Protein AF-A0A970N746-F1 (afdb_monomer)

Mean predicted aligned error: 6.61 Å

Foldseek 3Di:
DVVVVLVVQLLVLLVVLQVVLHDPCPLQSVLCVVLLEAEEEQPCLLVLLQLLCCQQPVPDPDGSVSHRYRHQNADVRLVSLLVSLLSNCVSPPSSHQYEYEHFCALDDVVRVVVSCVSCVVSNYHYDYDPFRGSLLLLDDLQLLVVQLVDDPVCSVVSQVVLLVLLVVQLVVLLVSQLVNLCVVCVPDDSVVSSVVSNVVVVVQSPGSSSSSRRGDSVVSQVSSQVCSCVPRVGGDHSVSSSVSDHNVSGDVSSVVVSCVSRPD

Sequence (264 aa):
ASRKMCYADSFRAVQKLVNDLGSDYNLSLIRLGGARKCVFVEGKDLKILSKFHEILYPTSNESLDQLPVFELGGWSRFDEALGAARLFYEETGEEIKTFCILDRDYHSQDEVDQLMQKAKESHLQLHVWERKELENYILSPQSIFKLTDQPQEHYSQFCIELFHELEVLYDQTLGGFLDQFDHEFNHQNPSTNLKLAKLELDKRWTTLESRLSVCNGKDIILLVNSWIRQRYKKSSSRARLIKALVPEDIPCEIKNVISMLIEK

pLDDT: mean 87.51, std 14.04, range [30.61, 98.25]

Solvent-accessible surface area (backbone atoms only — not comparable to full-atom values): 14498 Å² total; per-residue (Å²): 114,69,75,64,51,55,52,55,53,27,49,53,52,51,50,50,52,47,49,74,77,36,88,85,42,75,69,34,55,63,29,27,74,72,64,32,33,41,37,37,29,40,62,72,56,60,65,55,50,39,52,52,44,47,62,68,42,76,85,57,90,75,59,67,86,61,53,20,74,44,74,51,69,40,77,92,38,44,66,57,54,38,53,49,22,36,50,44,30,74,54,49,46,83,62,43,46,35,35,36,46,41,65,30,60,64,65,52,69,69,58,52,53,53,48,50,52,54,22,55,77,22,62,26,48,66,46,65,46,93,35,17,38,76,58,18,68,52,60,38,76,67,21,57,49,62,57,58,76,65,64,75,86,49,47,70,60,49,52,54,51,52,45,59,62,51,56,80,48,47,66,60,41,41,47,51,28,28,57,42,38,44,68,77,42,73,85,60,57,68,75,53,36,46,52,51,25,46,55,56,46,58,72,42,61,74,47,58,69,40,39,45,25,63,36,61,31,68,58,49,52,53,49,50,30,51,48,41,33,69,78,60,70,32,83,59,47,75,72,53,29,54,68,46,50,52,64,87,64,53,56,68,65,61,54,50,55,53,46,66,72,66,60,130

Secondary structure (DSSP, 8-state):
-HHHHHHHHHHHHHHHHHHHT-SSTHHHHHHHHHH-EEEEESSSHHHHHHHHHHHH-TT----GGGS-EEE--SGGGHHHHHHHHHHHHHHHTTSSEEEEEE--TT--HHHHHHHHHHHHHTTEEEEE-SSSSGGGGG--HHHHHHTTT--GGGHHHHHHHHHHHGGGGHHHHHHHHHHHHHHHTTTS-HHHHHHH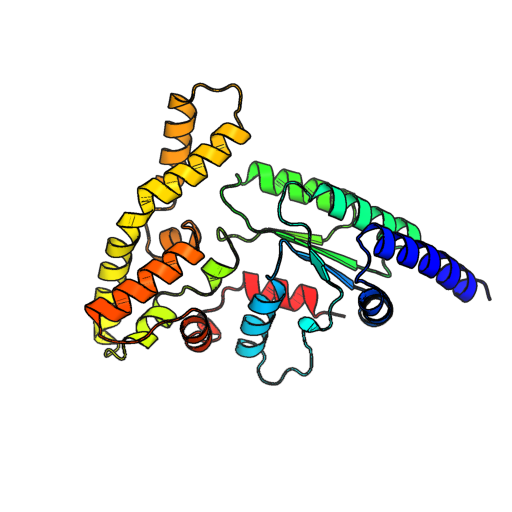HHHHHHHHSSSHHHHHHHS-HHHHHHHHHHHHHHHH-----HHHHHHH--TTTS-HHHHHHHHHHH--

Nearest PDB structures (foldseek):
  6d33-assembly1_B  TM=5.814E-01  e=4.265E+00  Halalkalibacterium halodurans C-125
  6msw-assembly2_B  TM=5.919E-01  e=9.442E+00  Halalkalibacterium halodurans C-125
  3w9z-assembly1_A  TM=4.307E-01  e=4.683E+00  Escherichia coli K-12
  4bfa-assembly2_B  TM=2.590E-01  e=5.916E+00  Escherichia coli K-12

Structure (mmCIF, N/CA/C/O backbone):
data_AF-A0A970N746-F1
#
_entry.id   AF-A0A970N746-F1
#
loop_
_atom_site.group_PDB
_atom_site.id
_atom_site.type_symbol
_atom_site.label_atom_id
_atom_site.label_alt_id
_atom_site.label_comp_id
_atom_site.label_asym_id
_atom_site.label_entity_id
_atom_site.label_seq_id
_atom_site.pdbx_PDB_ins_code
_atom_site.Cartn_x
_atom_site.Cartn_y
_atom_site.Cartn_z
_atom_site.occupancy
_atom_site.B_iso_or_equiv
_atom_site.auth_seq_id
_atom_site.auth_comp_id
_atom_site.auth_asym_id
_atom_site.auth_atom_id
_atom_site.pdbx_PDB_model_num
ATOM 1 N N . ALA A 1 1 ? -34.158 -13.085 29.969 1.00 39.31 1 ALA A N 1
ATOM 2 C CA . ALA A 1 1 ? -34.791 -11.790 29.635 1.00 39.31 1 ALA A CA 1
ATOM 3 C C . ALA A 1 1 ? -33.761 -10.657 29.531 1.00 39.31 1 ALA A C 1
ATOM 5 O O . ALA A 1 1 ? -33.724 -10.017 28.493 1.00 39.31 1 ALA A O 1
ATOM 6 N N . SER A 1 2 ? -32.863 -10.484 30.514 1.00 34.72 2 SER A N 1
ATOM 7 C CA . SER A 1 2 ? -31.841 -9.411 30.551 1.00 34.72 2 SER A CA 1
ATOM 8 C C . SER A 1 2 ? -30.896 -9.340 29.328 1.00 34.72 2 SER A C 1
ATOM 10 O O . SER A 1 2 ? -30.772 -8.274 28.736 1.00 34.72 2 SER A O 1
ATOM 12 N N . ARG A 1 3 ? -30.330 -10.463 28.849 1.00 33.28 3 ARG A N 1
ATOM 13 C CA . ARG A 1 3 ? -29.459 -10.481 27.646 1.00 33.28 3 ARG A CA 1
ATOM 14 C C . ARG A 1 3 ? -30.134 -9.987 26.354 1.00 33.28 3 ARG A C 1
ATOM 16 O O . ARG A 1 3 ? -29.465 -9.422 25.503 1.00 33.28 3 ARG A O 1
ATOM 23 N N . LYS A 1 4 ? -31.450 -10.194 26.201 1.00 31.92 4 LYS A N 1
ATOM 24 C CA . LYS A 1 4 ? -32.209 -9.751 25.014 1.00 31.92 4 LYS A CA 1
ATOM 25 C C . LYS A 1 4 ? -32.520 -8.249 25.035 1.00 31.92 4 LYS A C 1
ATOM 27 O O . LYS A 1 4 ? -32.687 -7.682 23.966 1.00 31.92 4 LYS A O 1
ATOM 32 N N . MET A 1 5 ? -32.608 -7.630 26.218 1.00 30.61 5 MET A N 1
ATOM 33 C CA . MET A 1 5 ? -32.816 -6.181 26.348 1.00 30.61 5 MET A CA 1
ATOM 34 C C . MET A 1 5 ? -31.519 -5.405 26.102 1.00 30.61 5 MET A C 1
ATOM 36 O O . MET A 1 5 ? -31.541 -4.511 25.269 1.00 30.61 5 MET A O 1
ATOM 40 N N . CYS A 1 6 ? -30.383 -5.824 26.685 1.00 41.34 6 CYS A N 1
ATOM 41 C CA . CYS A 1 6 ? -29.074 -5.215 26.379 1.00 41.34 6 CYS A CA 1
ATOM 42 C C . CYS A 1 6 ? -28.764 -5.224 24.878 1.00 41.34 6 CYS A C 1
ATOM 44 O O . CYS A 1 6 ? -28.305 -4.223 24.350 1.00 41.34 6 CYS A O 1
ATOM 46 N N . TYR A 1 7 ? -29.072 -6.327 24.189 1.00 44.81 7 TYR A N 1
ATOM 47 C CA . TYR A 1 7 ? -28.851 -6.441 22.748 1.00 44.81 7 TYR A CA 1
ATOM 48 C C . TYR A 1 7 ? -29.759 -5.516 21.923 1.00 44.81 7 TYR A C 1
ATOM 50 O O . TYR A 1 7 ? -29.377 -5.066 20.853 1.00 44.81 7 TYR A O 1
ATOM 58 N N . ALA A 1 8 ? -30.979 -5.233 22.392 1.00 50.38 8 ALA A N 1
ATOM 59 C CA . ALA A 1 8 ? -31.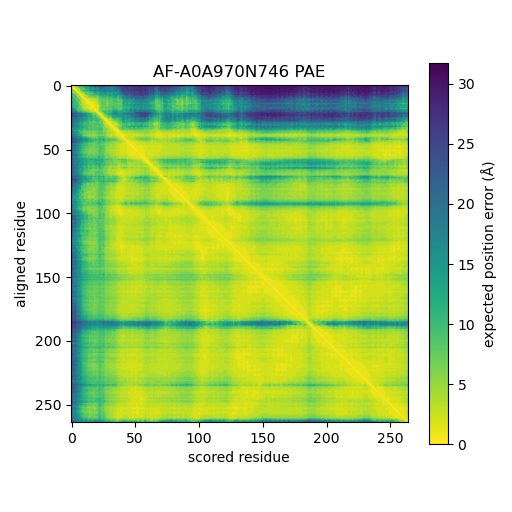899 -4.336 21.694 1.00 50.38 8 ALA A CA 1
ATOM 60 C C . ALA A 1 8 ? -31.502 -2.858 21.855 1.00 50.38 8 ALA A C 1
ATOM 62 O O . ALA A 1 8 ? -31.682 -2.076 20.919 1.00 50.38 8 ALA A O 1
ATOM 63 N N . ASP A 1 9 ? -30.952 -2.493 23.015 1.00 55.66 9 ASP A N 1
ATOM 64 C CA . ASP A 1 9 ? -30.460 -1.142 23.293 1.00 55.66 9 ASP A CA 1
ATOM 65 C C . ASP A 1 9 ? -29.123 -0.881 22.582 1.00 55.66 9 ASP A C 1
ATOM 67 O O . ASP A 1 9 ? -29.008 0.116 21.865 1.00 55.66 9 ASP A O 1
ATOM 71 N N . SER A 1 10 ? -28.180 -1.830 22.641 1.00 59.12 10 SER A N 1
ATOM 72 C CA . SER A 1 10 ? -26.917 -1.745 21.898 1.00 59.12 10 SER A CA 1
ATOM 73 C C . SER A 1 10 ? -27.143 -1.731 20.386 1.00 59.12 10 SER A C 1
ATOM 75 O O . SER A 1 10 ? -26.508 -0.964 19.671 1.00 59.12 10 SER A O 1
ATOM 77 N N . PHE A 1 11 ? -28.120 -2.489 19.876 1.00 63.19 11 PHE A N 1
ATOM 78 C CA . PHE A 1 11 ? -28.482 -2.465 18.458 1.00 63.19 11 PHE A CA 1
ATOM 79 C C . PHE A 1 11 ? -29.011 -1.096 18.006 1.00 63.19 11 PHE A C 1
ATOM 81 O O . PHE A 1 11 ? -28.699 -0.652 16.903 1.00 63.19 11 PHE A O 1
ATOM 88 N N . ARG A 1 12 ? -29.778 -0.390 18.849 1.00 63.44 12 ARG A N 1
ATOM 89 C CA . ARG A 1 12 ? -30.235 0.976 18.543 1.00 63.44 12 ARG A CA 1
ATOM 90 C C . ARG A 1 12 ? -29.089 1.984 18.562 1.00 63.44 12 ARG A C 1
ATOM 92 O O . ARG A 1 12 ? -29.063 2.863 17.701 1.00 63.44 12 ARG A O 1
ATOM 99 N N . ALA A 1 13 ? -28.155 1.856 19.502 1.00 60.75 13 ALA A N 1
ATOM 100 C CA . ALA A 1 13 ? -26.971 2.709 19.567 1.00 60.75 13 ALA A CA 1
ATOM 101 C C . ALA A 1 13 ? -26.043 2.483 18.361 1.00 60.75 13 ALA A C 1
ATOM 103 O O . ALA A 1 13 ? -25.665 3.434 17.679 1.00 60.75 13 ALA A O 1
ATOM 104 N N . VAL A 1 14 ? -25.800 1.219 18.010 1.00 64.56 14 VAL A N 1
ATOM 105 C CA . VAL A 1 14 ? -25.088 0.795 16.796 1.00 64.56 14 VAL A CA 1
ATOM 106 C C . VAL A 1 14 ? -25.774 1.309 15.528 1.00 64.56 14 VAL A C 1
ATOM 108 O O . VAL A 1 14 ? -25.113 1.791 14.614 1.00 64.56 14 VAL A O 1
ATOM 111 N N . GLN A 1 15 ? -27.104 1.269 15.464 1.00 65.38 15 GLN A N 1
ATOM 112 C CA . GLN A 1 15 ? -27.845 1.803 14.323 1.00 65.38 15 GLN A CA 1
ATOM 113 C C . GLN A 1 15 ? -27.720 3.326 14.204 1.00 65.38 15 GLN A C 1
ATOM 115 O O . GLN A 1 15 ? -27.608 3.840 13.094 1.00 65.38 15 GLN A O 1
ATOM 120 N N . LYS A 1 16 ? -27.691 4.048 15.328 1.00 65.62 16 LYS A N 1
ATOM 121 C CA . LYS A 1 16 ? -27.444 5.493 15.337 1.00 65.62 16 LYS A CA 1
ATOM 122 C C . LYS A 1 16 ? -26.026 5.821 14.856 1.00 65.62 16 LYS A C 1
ATOM 124 O O . LYS A 1 16 ? -25.887 6.652 13.972 1.00 65.62 16 LYS A O 1
ATOM 129 N N . LEU A 1 17 ? -25.019 5.090 15.338 1.00 63.81 17 LEU A N 1
ATOM 130 C CA . LEU A 1 17 ? -23.626 5.201 14.886 1.00 63.81 17 LEU A CA 1
ATOM 131 C C . LEU A 1 17 ? -23.481 5.010 13.378 1.00 63.81 17 LEU A C 1
ATOM 133 O O . LEU A 1 17 ? -22.846 5.809 12.702 1.00 63.81 17 LEU A O 1
ATOM 137 N N . VAL A 1 18 ? -24.095 3.956 12.842 1.00 65.06 18 VAL A N 1
ATOM 138 C CA . VAL A 1 18 ? -24.028 3.665 11.409 1.00 65.06 18 VAL A CA 1
ATOM 139 C C . VAL A 1 18 ? -24.702 4.757 10.572 1.00 65.06 18 VAL A C 1
ATOM 141 O O . VAL A 1 18 ? -24.205 5.077 9.498 1.00 65.06 18 VAL A O 1
ATOM 144 N N . ASN A 1 19 ? -25.785 5.358 11.071 1.00 64.62 19 ASN A N 1
ATOM 145 C CA . ASN A 1 19 ? -26.450 6.480 10.404 1.00 64.62 19 ASN A CA 1
ATOM 146 C C . ASN A 1 19 ? -25.638 7.784 10.491 1.00 64.62 19 ASN A C 1
ATOM 148 O O . ASN A 1 19 ? -25.640 8.563 9.540 1.00 64.62 19 ASN A O 1
ATOM 152 N N . ASP A 1 20 ? -24.942 8.014 11.608 1.00 61.59 20 ASP A N 1
ATOM 153 C CA . ASP A 1 20 ? -24.077 9.184 11.810 1.00 61.59 20 ASP A CA 1
ATOM 154 C C . ASP A 1 20 ? -22.807 9.099 10.934 1.00 61.59 20 ASP A C 1
ATOM 156 O O . ASP A 1 20 ? -22.292 10.123 10.490 1.00 61.59 20 ASP A O 1
ATOM 160 N N . LEU A 1 21 ? -22.358 7.881 10.600 1.00 62.34 21 LEU A N 1
ATOM 161 C CA . LEU A 1 21 ? -21.289 7.605 9.627 1.00 62.34 21 LEU A CA 1
ATOM 162 C C . LEU A 1 21 ? -21.752 7.728 8.153 1.00 62.34 21 LEU A C 1
ATOM 164 O O . LEU A 1 21 ? -20.922 7.692 7.242 1.00 62.34 21 LEU A O 1
ATOM 168 N N . GLY A 1 22 ? -23.058 7.912 7.902 1.00 54.66 22 GLY A N 1
ATOM 169 C CA . GLY A 1 22 ? -23.645 8.270 6.603 1.00 54.66 22 GLY A CA 1
ATOM 170 C C . GLY A 1 22 ? -24.948 7.529 6.257 1.00 54.66 22 GLY A C 1
ATOM 171 O O . GLY A 1 22 ? -25.417 6.651 6.976 1.00 54.66 22 GLY A O 1
ATOM 172 N N . SER A 1 23 ? -25.564 7.868 5.119 1.00 42.66 23 SER A N 1
ATOM 173 C CA . SER A 1 23 ? -26.925 7.418 4.763 1.00 42.66 23 SER A CA 1
ATOM 174 C C . SER A 1 23 ? -27.024 6.089 3.995 1.00 42.66 23 SER A C 1
ATOM 176 O O . SER A 1 23 ? -28.108 5.507 3.939 1.00 42.66 23 SER A O 1
ATOM 178 N N . ASP A 1 24 ? -25.930 5.574 3.422 1.00 52.22 24 ASP A N 1
ATOM 179 C CA . ASP A 1 24 ? -25.953 4.401 2.520 1.00 52.22 24 ASP A CA 1
ATOM 180 C C . ASP A 1 24 ? -25.847 3.036 3.245 1.00 52.22 24 ASP A C 1
ATOM 182 O O . ASP A 1 24 ? -25.804 1.973 2.620 1.00 52.22 24 ASP A O 1
ATOM 186 N N . TYR A 1 25 ? -25.851 3.028 4.582 1.00 56.44 25 TYR A N 1
ATOM 187 C CA . TYR A 1 25 ? -25.332 1.917 5.391 1.00 56.44 25 TYR A CA 1
ATOM 188 C C . TYR A 1 25 ? -26.378 0.951 5.990 1.00 56.44 25 TYR A C 1
ATOM 190 O O . TYR A 1 25 ? -26.044 0.114 6.831 1.00 56.44 25 TYR A O 1
ATOM 198 N N . ASN A 1 26 ? -27.637 0.966 5.536 1.00 46.78 26 ASN A N 1
ATOM 199 C CA . ASN A 1 26 ? -28.647 -0.001 6.012 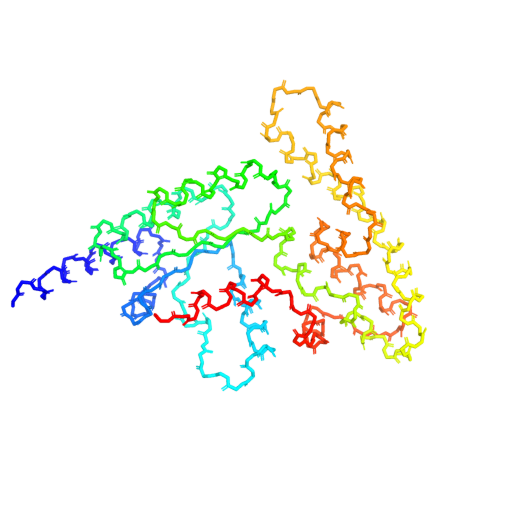1.00 46.78 26 ASN A CA 1
ATOM 200 C C . ASN A 1 26 ? -28.254 -1.474 5.738 1.00 46.78 26 ASN A C 1
ATOM 202 O O . ASN A 1 26 ? -28.565 -2.361 6.534 1.00 46.78 26 ASN A O 1
ATOM 206 N N . LEU A 1 27 ? -27.520 -1.744 4.647 1.00 51.69 27 LEU A N 1
ATOM 207 C CA . LEU A 1 27 ? -26.943 -3.067 4.349 1.00 51.69 27 LEU A CA 1
ATOM 208 C C . LEU A 1 27 ? -25.807 -3.449 5.313 1.00 51.69 27 LEU A C 1
ATOM 210 O O . LEU A 1 27 ? -25.580 -4.636 5.562 1.00 51.69 27 LEU A O 1
ATOM 214 N N . SER A 1 28 ? -25.114 -2.459 5.874 1.00 61.75 28 SER A N 1
ATOM 215 C CA . SER A 1 28 ? -23.952 -2.655 6.739 1.00 61.75 28 SER A CA 1
ATOM 216 C C . SER A 1 28 ? -24.346 -3.163 8.122 1.00 61.75 28 SER A C 1
ATOM 218 O O . SER A 1 28 ? -23.614 -3.972 8.676 1.00 61.75 28 SER A O 1
ATOM 220 N N . LEU A 1 29 ? -25.528 -2.812 8.645 1.00 61.50 29 LEU A N 1
ATOM 221 C CA . LEU A 1 29 ? -26.011 -3.288 9.953 1.00 61.50 29 LEU A CA 1
ATOM 222 C C . LEU A 1 29 ? -26.355 -4.784 9.973 1.00 61.50 29 LEU A C 1
ATOM 224 O O . LEU A 1 29 ? -26.006 -5.488 10.920 1.00 61.50 29 LEU A O 1
ATOM 228 N N . ILE A 1 30 ? -26.999 -5.290 8.915 1.00 61.88 30 ILE A N 1
ATOM 229 C CA . ILE A 1 30 ? -27.292 -6.729 8.775 1.00 61.88 30 ILE A CA 1
ATOM 230 C C . ILE A 1 30 ? -25.979 -7.518 8.699 1.00 61.88 30 ILE A C 1
ATOM 232 O O . ILE A 1 30 ? -25.832 -8.555 9.348 1.00 61.88 30 ILE A O 1
ATOM 236 N N . ARG A 1 31 ? -25.005 -6.997 7.944 1.00 68.31 31 ARG A N 1
ATOM 237 C CA . ARG A 1 31 ? -23.662 -7.579 7.843 1.00 68.31 31 ARG A CA 1
ATOM 238 C C . ARG A 1 31 ? -22.909 -7.501 9.169 1.00 68.31 31 ARG A C 1
ATOM 240 O O . ARG A 1 31 ? -22.254 -8.468 9.528 1.00 68.31 31 ARG A O 1
ATOM 247 N N . LEU A 1 32 ? -23.052 -6.414 9.926 1.00 72.62 32 LEU A N 1
ATOM 248 C CA . LEU A 1 32 ? -22.405 -6.216 11.224 1.00 72.62 32 LEU A CA 1
ATOM 249 C C . LEU A 1 32 ? -22.895 -7.229 12.264 1.00 72.62 32 LEU A C 1
ATOM 251 O O . LEU A 1 32 ? -22.081 -7.832 12.958 1.00 72.62 32 LEU A O 1
ATOM 255 N N . GLY A 1 33 ? -24.206 -7.484 12.324 1.00 67.56 33 GLY A N 1
ATOM 256 C CA . GLY A 1 33 ? -24.775 -8.484 13.234 1.00 67.56 33 GLY A CA 1
ATOM 257 C C . GLY A 1 33 ? -24.302 -9.916 12.948 1.00 67.56 33 GLY A C 1
ATOM 258 O O . GLY A 1 33 ? -24.170 -10.717 13.875 1.00 67.56 33 GLY A O 1
ATOM 259 N N . GLY A 1 34 ? -24.023 -10.233 11.678 1.00 72.75 34 GLY A N 1
ATOM 260 C CA . GLY A 1 34 ? -23.488 -11.532 11.261 1.00 72.75 34 GLY A CA 1
ATOM 261 C C . GLY A 1 34 ? -21.970 -11.649 11.411 1.00 72.75 34 GLY A C 1
ATOM 262 O O . GLY A 1 34 ? -21.486 -12.625 11.976 1.00 72.75 34 GLY A O 1
ATOM 263 N N . ALA A 1 35 ? -21.230 -10.654 10.919 1.00 76.94 35 ALA A N 1
ATOM 264 C CA . ALA A 1 35 ? -19.770 -10.649 10.890 1.00 76.94 35 ALA A CA 1
ATOM 265 C C . ALA A 1 35 ? -19.150 -10.346 12.256 1.00 76.94 35 ALA A C 1
ATOM 267 O O . ALA A 1 35 ? -18.020 -10.755 12.492 1.00 76.94 35 ALA A O 1
ATOM 268 N N . ARG A 1 36 ? -19.865 -9.623 13.138 1.00 85.06 36 ARG A N 1
ATOM 269 C CA . ARG A 1 36 ? -19.354 -9.150 14.440 1.00 85.06 36 ARG A CA 1
ATOM 270 C C . ARG A 1 36 ? -18.046 -8.362 14.319 1.00 85.06 36 ARG A C 1
ATOM 272 O O . ARG A 1 36 ? -17.209 -8.339 15.220 1.00 85.06 36 ARG A O 1
ATOM 279 N N . LYS A 1 37 ? -17.868 -7.734 13.158 1.00 87.12 37 LYS A N 1
ATOM 280 C CA . LYS A 1 37 ? -16.667 -7.019 12.750 1.00 87.12 37 LYS A CA 1
ATOM 281 C C . LYS A 1 37 ? -17.037 -5.877 11.818 1.00 87.12 37 LYS A C 1
ATOM 283 O O . LYS A 1 37 ? -17.929 -6.047 10.988 1.00 87.12 37 LYS A O 1
ATOM 288 N N . CYS A 1 38 ? -16.319 -4.765 11.900 1.00 86.94 38 CYS A N 1
ATOM 289 C CA . CYS A 1 38 ? -16.312 -3.741 10.859 1.00 86.94 38 CYS A CA 1
ATOM 290 C C . CYS A 1 38 ? -14.894 -3.294 10.522 1.00 86.94 38 CYS A C 1
ATOM 292 O O . CYS A 1 38 ? -13.982 -3.407 11.342 1.00 86.94 38 CYS A O 1
ATOM 294 N N . VAL A 1 39 ? -14.730 -2.794 9.300 1.00 90.06 39 VAL A N 1
ATOM 295 C CA . VAL A 1 39 ? -13.441 -2.363 8.766 1.00 90.06 39 VAL A CA 1
ATOM 296 C C . VAL A 1 39 ? -13.550 -0.924 8.283 1.00 90.06 39 VAL A C 1
ATOM 298 O O . VAL A 1 39 ? -14.386 -0.606 7.440 1.00 90.06 39 VAL A O 1
ATOM 301 N N . PHE A 1 40 ? -12.692 -0.064 8.803 1.00 90.62 40 PHE A N 1
ATOM 302 C CA . PHE A 1 40 ? -12.438 1.268 8.287 1.00 90.62 40 PHE A CA 1
ATOM 303 C C . PHE A 1 40 ? -11.284 1.195 7.284 1.00 90.62 40 PHE A C 1
ATOM 305 O O . PHE A 1 40 ? -10.263 0.563 7.560 1.00 90.62 40 PHE A O 1
ATOM 312 N N . VAL A 1 41 ? -11.459 1.800 6.116 1.00 90.31 41 VAL A N 1
ATOM 313 C CA . VAL A 1 41 ? -10.465 1.822 5.030 1.00 90.31 41 VAL A CA 1
ATOM 314 C C . VAL A 1 41 ? -10.390 3.219 4.427 1.00 90.31 41 VAL A C 1
ATOM 316 O O . VAL A 1 41 ? -11.340 3.996 4.546 1.00 90.31 41 VAL A O 1
ATOM 319 N N . GLU A 1 42 ? -9.296 3.562 3.754 1.00 84.69 42 GLU A N 1
ATOM 320 C CA . GLU A 1 42 ? -9.171 4.877 3.118 1.00 84.69 42 GLU A CA 1
ATOM 321 C C . GLU A 1 42 ? -10.068 5.001 1.889 1.00 84.69 42 GLU A C 1
ATOM 323 O O . GLU A 1 42 ? -10.654 6.059 1.652 1.00 84.69 42 GLU A O 1
ATOM 328 N N . GLY A 1 43 ? -10.257 3.904 1.154 1.00 83.50 43 GLY A N 1
ATOM 329 C CA . GLY A 1 43 ? -11.217 3.866 0.060 1.00 83.50 43 GLY A CA 1
ATOM 330 C C . GLY A 1 43 ? -11.511 2.461 -0.446 1.00 83.50 43 GLY A C 1
ATOM 331 O O . GLY A 1 43 ? -12.239 1.682 0.162 1.00 83.50 43 GLY A O 1
ATOM 332 N N . LYS A 1 44 ? -10.985 2.122 -1.626 1.00 82.19 44 LYS A N 1
ATOM 333 C CA . LYS A 1 44 ? -11.352 0.883 -2.343 1.00 82.19 44 LYS A CA 1
ATOM 334 C C . LYS A 1 44 ? -10.450 -0.304 -1.998 1.00 82.19 44 LYS A C 1
ATOM 336 O O . LYS A 1 44 ? -10.389 -1.266 -2.768 1.00 82.19 44 LYS A O 1
ATOM 341 N N . ASP A 1 45 ? -9.791 -0.257 -0.850 1.00 84.75 45 ASP A N 1
ATOM 342 C CA . ASP A 1 45 ? -8.681 -1.144 -0.489 1.00 84.75 45 ASP A CA 1
ATOM 343 C C . ASP A 1 45 ? -9.145 -2.591 -0.359 1.00 84.75 45 ASP A C 1
ATOM 345 O O . ASP A 1 45 ? -8.511 -3.511 -0.878 1.00 84.75 45 ASP A O 1
ATOM 349 N N . LEU A 1 46 ? -10.348 -2.803 0.181 1.00 88.25 46 LEU A N 1
ATOM 350 C CA . LEU A 1 46 ? -10.938 -4.138 0.284 1.00 88.25 46 LEU A CA 1
ATOM 351 C C . LEU A 1 46 ? -11.201 -4.810 -1.065 1.00 88.25 46 LEU A C 1
ATOM 353 O O . LEU A 1 46 ? -11.137 -6.036 -1.155 1.00 88.25 46 LEU A O 1
ATOM 357 N N . LYS A 1 47 ? -11.414 -4.045 -2.144 1.00 89.25 47 LYS A N 1
ATOM 358 C CA . LYS A 1 47 ? -11.533 -4.634 -3.489 1.00 89.25 47 LYS A CA 1
ATOM 359 C C . LYS A 1 47 ? -10.201 -5.199 -3.964 1.00 89.25 47 LYS A C 1
ATOM 361 O O . LYS A 1 47 ? -10.181 -6.203 -4.670 1.00 89.25 47 LYS A O 1
ATOM 366 N N . ILE A 1 48 ? -9.094 -4.558 -3.594 1.00 91.62 48 ILE A N 1
ATOM 367 C CA . ILE A 1 48 ? -7.746 -5.018 -3.927 1.00 91.62 48 ILE A CA 1
ATOM 368 C C . ILE A 1 48 ? -7.367 -6.196 -3.017 1.00 91.62 48 ILE A C 1
ATOM 370 O O . ILE A 1 48 ? -6.913 -7.220 -3.525 1.00 91.62 48 ILE A O 1
ATOM 374 N N . LEU A 1 49 ? -7.644 -6.113 -1.709 1.00 93.50 49 LEU A N 1
ATOM 375 C CA . LEU A 1 49 ? -7.449 -7.224 -0.765 1.00 93.50 49 LEU A CA 1
ATOM 376 C C . LEU A 1 49 ? -8.228 -8.474 -1.168 1.00 93.50 49 LEU A C 1
ATOM 378 O O . LEU A 1 49 ? -7.688 -9.573 -1.092 1.00 93.50 49 LEU A O 1
ATOM 382 N N . SER A 1 50 ? -9.450 -8.320 -1.681 1.00 92.00 50 SER A N 1
ATOM 383 C CA . SER A 1 50 ? -10.232 -9.440 -2.217 1.00 92.00 50 SER A CA 1
ATOM 384 C C . SER A 1 50 ? -9.513 -10.151 -3.362 1.00 92.00 50 SER A C 1
ATOM 386 O O . SER A 1 50 ? -9.555 -11.375 -3.445 1.00 92.00 50 SER A O 1
ATOM 388 N N . LYS A 1 51 ? -8.770 -9.420 -4.205 1.00 93.19 51 LYS A N 1
ATOM 389 C CA . LYS A 1 51 ? -7.951 -10.028 -5.264 1.00 93.19 51 LYS A CA 1
ATOM 390 C C . LYS A 1 51 ? -6.735 -10.768 -4.732 1.00 93.19 51 LYS A C 1
ATOM 392 O O . LYS A 1 51 ? -6.436 -11.845 -5.236 1.00 93.19 51 LYS A O 1
ATOM 397 N N . PHE A 1 52 ? -6.079 -10.254 -3.696 1.00 94.88 52 PHE A N 1
ATOM 398 C CA . PHE A 1 52 ? -5.029 -11.012 -3.016 1.00 94.88 52 PHE A CA 1
ATOM 399 C C . PHE A 1 52 ? -5.587 -12.269 -2.335 1.00 94.88 52 PHE A C 1
ATOM 401 O O . PHE A 1 52 ? -4.994 -13.338 -2.455 1.00 94.88 52 PHE A O 1
ATOM 408 N N . HIS A 1 53 ? -6.755 -12.176 -1.694 1.00 94.31 53 HIS A N 1
ATOM 409 C CA . HIS A 1 53 ? -7.438 -13.319 -1.091 1.00 94.31 53 HIS A CA 1
ATOM 410 C C . HIS A 1 53 ? -7.781 -14.397 -2.132 1.00 94.31 53 HIS A C 1
ATOM 412 O O . HIS A 1 53 ? -7.494 -15.565 -1.895 1.00 94.31 53 HIS A O 1
ATOM 418 N N . GLU A 1 54 ? -8.310 -14.021 -3.303 1.00 93.06 54 GLU A N 1
ATOM 419 C CA . GLU A 1 54 ? -8.587 -14.951 -4.413 1.00 93.06 54 GLU A CA 1
ATOM 420 C C . GLU A 1 54 ? -7.328 -15.708 -4.883 1.00 93.06 54 GLU A C 1
ATOM 422 O O . GLU A 1 54 ? -7.414 -16.886 -5.224 1.00 93.06 54 GLU A O 1
ATOM 427 N N . ILE A 1 55 ? -6.158 -15.054 -4.890 1.00 93.69 55 ILE A N 1
ATOM 428 C CA . ILE A 1 55 ? -4.883 -15.682 -5.280 1.00 93.69 55 ILE A CA 1
ATOM 429 C C . ILE A 1 55 ? -4.388 -16.646 -4.194 1.00 93.69 55 ILE A C 1
ATOM 431 O O . ILE A 1 55 ? -3.913 -17.736 -4.506 1.00 93.69 55 ILE A O 1
ATOM 435 N N . LEU A 1 56 ? -4.484 -16.249 -2.923 1.00 92.81 56 LEU A N 1
ATOM 436 C CA . LEU A 1 56 ? -3.998 -17.037 -1.786 1.00 92.81 56 LEU A CA 1
ATOM 437 C C . LEU A 1 56 ? -4.899 -18.234 -1.459 1.00 92.81 56 LEU A C 1
ATOM 439 O O . LEU A 1 56 ? -4.401 -19.295 -1.086 1.00 92.81 56 LEU A O 1
ATOM 443 N N . TYR A 1 57 ? -6.214 -18.062 -1.593 1.00 92.31 57 TYR A N 1
ATOM 444 C CA . TYR A 1 57 ? -7.228 -19.013 -1.145 1.00 92.31 57 TYR A CA 1
ATOM 445 C C . TYR A 1 57 ? -8.294 -19.252 -2.231 1.00 92.31 57 TYR A C 1
ATOM 447 O O . TYR A 1 57 ? -9.476 -18.965 -2.023 1.00 92.31 57 TYR A O 1
ATOM 455 N N . PRO A 1 58 ? -7.922 -19.820 -3.394 1.00 88.38 58 PRO A N 1
ATOM 456 C CA . PRO A 1 58 ? -8.808 -19.938 -4.559 1.00 88.38 58 PRO A CA 1
ATOM 457 C C . PRO A 1 58 ? -10.043 -20.826 -4.334 1.00 88.38 58 PRO A C 1
ATOM 459 O O . PRO A 1 58 ? -10.992 -20.773 -5.111 1.00 88.38 58 PRO A O 1
ATOM 462 N N . THR A 1 59 ? -10.038 -21.659 -3.291 1.00 88.00 59 THR A N 1
ATOM 463 C CA . THR A 1 59 ? -11.146 -22.554 -2.924 1.00 88.00 59 THR A CA 1
ATOM 464 C C . THR A 1 59 ? -11.937 -22.070 -1.706 1.00 88.00 59 THR A C 1
ATOM 466 O O . THR A 1 59 ? -12.783 -22.810 -1.205 1.00 88.00 59 THR A O 1
ATOM 469 N N . SER A 1 60 ? -11.637 -20.880 -1.175 1.00 86.25 60 SER A N 1
ATOM 470 C CA . SER A 1 60 ? -12.346 -20.335 -0.017 1.00 86.25 60 SER A CA 1
ATOM 471 C C . SER A 1 60 ? -13.759 -19.893 -0.399 1.00 86.25 60 SER A C 1
ATOM 473 O O . SER A 1 60 ? -13.969 -19.259 -1.430 1.00 86.25 60 SER A O 1
ATOM 475 N N . ASN A 1 61 ? -14.729 -20.207 0.461 1.00 81.69 61 ASN A N 1
ATOM 476 C CA . ASN A 1 61 ? -16.098 -19.690 0.355 1.00 81.69 61 ASN A CA 1
ATOM 477 C C . ASN A 1 61 ? -16.269 -18.346 1.083 1.00 81.69 61 ASN A C 1
ATOM 479 O O . ASN A 1 61 ? -17.347 -17.753 1.037 1.00 81.69 61 ASN A O 1
ATOM 483 N N . GLU A 1 62 ? -15.240 -17.889 1.798 1.00 81.69 62 GLU A N 1
ATOM 484 C CA . GLU A 1 62 ? -15.256 -16.623 2.521 1.00 81.69 62 GLU A CA 1
ATOM 485 C C . GLU A 1 62 ? -14.924 -15.479 1.561 1.00 81.69 62 GLU A C 1
ATOM 487 O O . GLU A 1 62 ? -14.116 -15.615 0.644 1.00 81.69 62 GLU A O 1
ATOM 492 N N . SER A 1 63 ? -15.598 -14.346 1.737 1.00 80.62 63 SER A N 1
ATOM 493 C CA . SER A 1 63 ? -15.439 -13.184 0.869 1.00 80.62 63 SER A CA 1
ATOM 494 C C . SER A 1 63 ? -15.314 -11.931 1.716 1.00 80.62 63 SER A C 1
ATOM 496 O O . SER A 1 63 ? -16.204 -11.609 2.506 1.00 80.62 63 SER A O 1
ATOM 498 N N . LEU A 1 64 ? -14.215 -11.206 1.510 1.00 84.31 64 LEU A N 1
ATOM 499 C CA . LEU A 1 64 ? -13.965 -9.922 2.162 1.00 84.31 64 LEU A CA 1
ATOM 500 C C . LEU A 1 64 ? -15.014 -8.864 1.773 1.00 84.31 64 LEU A C 1
ATOM 502 O O . LEU A 1 64 ? -15.302 -7.978 2.571 1.00 84.31 64 LEU A O 1
ATOM 506 N N . ASP A 1 65 ? -15.665 -8.997 0.610 1.00 76.25 65 ASP A N 1
ATOM 507 C CA . ASP A 1 65 ? -16.728 -8.088 0.145 1.00 76.25 65 ASP A CA 1
ATOM 508 C C . ASP A 1 65 ? -18.004 -8.136 1.013 1.00 76.25 65 ASP A C 1
ATOM 510 O O . ASP A 1 65 ? -18.897 -7.286 0.885 1.00 76.25 65 ASP A O 1
ATOM 514 N N . GLN A 1 66 ? -18.130 -9.145 1.882 1.00 77.62 66 GLN A N 1
ATOM 515 C CA . GLN A 1 66 ? -19.250 -9.278 2.816 1.00 77.62 66 GLN A CA 1
ATOM 516 C C . GLN A 1 66 ? -19.039 -8.494 4.114 1.00 77.62 66 GLN A C 1
ATOM 518 O O . GLN A 1 66 ? -20.014 -8.257 4.833 1.00 77.62 66 GLN A O 1
ATOM 523 N N . LEU A 1 67 ? -17.806 -8.068 4.407 1.00 83.38 67 LEU A N 1
ATOM 524 C CA . LEU A 1 67 ? -17.512 -7.298 5.609 1.00 83.38 67 LEU A CA 1
ATOM 525 C C . LEU A 1 67 ? -18.212 -5.925 5.552 1.00 83.38 67 LEU A C 1
ATOM 527 O O . LEU A 1 67 ? -18.327 -5.329 4.479 1.00 83.38 67 LEU A O 1
ATOM 531 N N . PRO A 1 68 ? -18.721 -5.412 6.684 1.00 83.50 68 PRO A N 1
ATOM 532 C CA . PRO A 1 68 ? -19.115 -4.012 6.805 1.00 83.50 68 PRO A CA 1
ATOM 533 C C . PRO A 1 68 ? -17.887 -3.108 6.670 1.00 83.50 68 PRO A C 1
ATOM 535 O O . PRO A 1 68 ? -16.943 -3.234 7.452 1.00 83.50 68 PRO A O 1
ATOM 538 N N . VAL A 1 69 ? -17.921 -2.200 5.694 1.00 84.75 69 VAL A N 1
ATOM 539 C CA . VAL A 1 69 ? -16.817 -1.289 5.366 1.00 84.75 69 VAL A CA 1
ATOM 540 C C . VAL A 1 69 ? -17.257 0.155 5.547 1.00 84.75 69 VAL A C 1
ATOM 542 O O . VAL A 1 69 ? -18.356 0.507 5.120 1.00 84.75 69 VAL A O 1
ATOM 545 N N . PHE A 1 70 ? -16.388 0.975 6.129 1.00 83.50 70 PHE A N 1
ATOM 546 C CA . PHE A 1 70 ? -16.563 2.416 6.275 1.00 83.50 70 PHE A CA 1
ATOM 547 C C . PHE A 1 70 ? -15.364 3.141 5.652 1.00 83.50 70 PHE A C 1
ATOM 549 O O . PHE A 1 70 ? -14.219 2.820 5.961 1.00 83.50 70 PHE A O 1
ATOM 556 N N . GLU A 1 71 ? -15.620 4.102 4.763 1.00 84.12 71 GLU A N 1
ATOM 557 C CA . GLU A 1 71 ? -14.564 4.854 4.072 1.00 84.12 71 GLU A CA 1
ATOM 558 C C . GLU A 1 71 ? -14.184 6.122 4.864 1.00 84.12 71 GLU A C 1
ATOM 560 O O . GLU A 1 71 ? -15.020 7.001 5.100 1.00 84.12 71 GLU A O 1
ATOM 565 N N . LEU A 1 72 ? -12.912 6.230 5.261 1.00 80.62 72 LEU A N 1
ATOM 566 C CA . LEU A 1 72 ? -12.362 7.381 5.985 1.00 80.62 72 LEU A CA 1
ATOM 567 C C . LEU A 1 72 ? -11.774 8.437 5.048 1.00 80.62 72 LEU A C 1
ATOM 569 O O . LEU A 1 72 ? -11.872 9.620 5.343 1.00 80.62 72 LEU A O 1
ATOM 573 N N . GLY A 1 73 ? -11.204 8.057 3.904 1.00 74.69 73 GLY A N 1
ATOM 574 C CA . GLY A 1 73 ? -10.513 9.005 3.023 1.00 74.69 73 GLY A CA 1
ATOM 575 C C . GLY A 1 73 ? -9.140 9.466 3.532 1.00 74.69 73 GLY A C 1
ATOM 576 O O . GLY A 1 73 ? -8.703 10.549 3.148 1.00 74.69 73 GLY A O 1
ATOM 577 N N . GLY A 1 74 ? -8.484 8.675 4.389 1.00 82.31 74 GLY A N 1
ATOM 578 C CA . GLY A 1 74 ? -7.096 8.886 4.816 1.00 82.31 74 GLY A CA 1
ATOM 579 C C . GLY A 1 74 ? -6.911 9.237 6.294 1.00 82.31 74 GLY A C 1
ATOM 580 O O . GLY A 1 74 ? -7.859 9.275 7.084 1.00 82.31 74 GLY A O 1
ATOM 581 N N . TRP A 1 75 ? -5.660 9.543 6.651 1.00 86.69 75 TRP A N 1
ATOM 582 C CA . TRP A 1 75 ? -5.214 9.848 8.017 1.00 86.69 75 TRP A CA 1
ATOM 583 C C . TRP A 1 75 ? -5.951 11.027 8.668 1.00 86.69 75 TRP A C 1
ATOM 585 O O . TRP A 1 75 ? -6.193 11.015 9.873 1.00 86.69 75 TRP A O 1
ATOM 595 N N . SER A 1 76 ? -6.365 12.031 7.889 1.00 81.81 76 SER A N 1
ATOM 596 C CA . SER A 1 76 ? -7.037 13.239 8.403 1.00 81.81 76 SER A CA 1
ATOM 597 C C . SER A 1 76 ? -8.377 12.961 9.091 1.00 81.81 76 SER A C 1
ATOM 599 O O . SER A 1 76 ? -8.817 13.752 9.923 1.00 81.81 76 SER A O 1
ATOM 601 N N . ARG A 1 77 ? -9.015 11.832 8.767 1.00 83.94 77 ARG A N 1
ATOM 602 C CA . ARG A 1 77 ? -10.289 11.387 9.348 1.00 83.94 77 ARG A CA 1
ATOM 603 C C . ARG A 1 77 ? -10.116 10.190 10.280 1.00 83.94 77 ARG A C 1
ATOM 605 O O . ARG A 1 77 ? -11.097 9.573 10.685 1.00 83.94 77 ARG A O 1
ATOM 612 N N . PHE A 1 78 ? -8.882 9.868 10.669 1.00 89.00 78 PHE A N 1
ATOM 613 C CA . PHE A 1 78 ? -8.599 8.758 11.577 1.00 89.00 78 PHE A CA 1
ATOM 614 C C . PHE A 1 78 ? -9.290 8.907 12.942 1.00 89.00 78 PHE A C 1
ATOM 616 O O . PHE A 1 78 ? -9.774 7.920 13.498 1.00 89.00 78 PHE A O 1
ATOM 623 N N . ASP A 1 79 ? -9.424 10.136 13.449 1.00 87.62 79 ASP A N 1
ATOM 624 C CA . ASP A 1 79 ? -10.133 10.408 14.706 1.00 87.62 79 ASP A CA 1
ATOM 625 C C . ASP A 1 79 ? -11.616 9.989 14.654 1.00 87.62 79 ASP A C 1
ATOM 627 O O . ASP A 1 79 ? -12.187 9.606 15.678 1.00 87.62 79 ASP A O 1
ATOM 631 N N . GLU A 1 80 ? -12.240 9.977 13.469 1.00 86.25 80 GLU A N 1
ATOM 632 C CA . GLU A 1 80 ? -13.605 9.464 13.297 1.00 86.25 80 GLU A CA 1
ATOM 633 C C . GLU A 1 80 ? -13.665 7.947 13.534 1.00 86.25 80 GLU A C 1
ATOM 635 O O . GLU A 1 80 ? -14.581 7.463 14.203 1.00 86.25 80 GLU A O 1
ATOM 640 N N . ALA A 1 81 ? -12.665 7.194 13.059 1.00 88.38 81 ALA A N 1
ATOM 641 C CA . ALA A 1 81 ? -12.562 5.758 13.322 1.00 88.38 81 ALA A CA 1
ATOM 642 C C . ALA A 1 81 ? -12.283 5.458 14.796 1.00 88.38 81 ALA A C 1
ATOM 644 O O . ALA A 1 81 ? -12.872 4.523 15.338 1.00 88.38 81 ALA A O 1
ATOM 645 N N . LEU A 1 82 ? -11.440 6.257 15.461 1.00 90.25 82 LEU A N 1
ATOM 646 C CA . LEU A 1 82 ? -11.207 6.136 16.904 1.00 90.25 82 LEU A CA 1
ATOM 647 C C . LEU A 1 82 ? -12.504 6.340 17.694 1.00 90.25 82 LEU A C 1
ATOM 649 O O . LEU A 1 82 ? -12.850 5.522 18.548 1.00 90.25 82 LEU A O 1
ATOM 653 N N . GLY A 1 83 ? -13.246 7.406 17.380 1.00 86.31 83 GLY A N 1
ATOM 654 C CA . GLY A 1 83 ? -14.526 7.703 18.018 1.00 86.31 83 GLY A CA 1
ATOM 655 C C . GLY A 1 83 ? -15.549 6.589 17.803 1.00 86.31 83 GLY A C 1
ATOM 656 O O . GLY A 1 83 ? -16.167 6.123 18.761 1.00 86.31 83 GLY A O 1
ATOM 657 N N . ALA A 1 84 ? -15.687 6.111 16.565 1.00 85.12 84 ALA A N 1
ATOM 658 C CA . ALA A 1 84 ? -16.594 5.017 16.242 1.00 85.12 84 ALA A CA 1
ATOM 659 C C . ALA A 1 84 ? -16.207 3.716 16.961 1.00 85.12 84 ALA A C 1
ATOM 661 O O . ALA A 1 84 ? -17.071 3.071 17.552 1.00 85.12 84 ALA A O 1
ATOM 662 N N . ALA A 1 85 ? -14.924 3.345 16.960 1.00 89.38 85 ALA A N 1
ATOM 663 C CA . ALA A 1 85 ? -14.422 2.150 17.638 1.00 89.38 85 ALA A CA 1
ATOM 664 C C . ALA A 1 85 ? -14.698 2.170 19.140 1.00 89.38 85 ALA A C 1
ATOM 666 O O . ALA A 1 85 ? -15.219 1.197 19.690 1.00 89.38 85 ALA A O 1
ATOM 667 N N . ARG A 1 86 ? -14.431 3.311 19.780 1.00 88.56 86 ARG A N 1
ATOM 668 C CA . ARG A 1 86 ? -14.715 3.512 21.196 1.00 88.56 86 ARG A CA 1
ATOM 669 C C . ARG A 1 86 ? -16.202 3.346 21.499 1.00 88.56 86 ARG A C 1
ATOM 671 O O . ARG A 1 86 ? -16.548 2.638 22.437 1.00 88.56 86 ARG A O 1
ATOM 678 N N . LEU A 1 87 ? -17.074 3.944 20.690 1.00 84.75 87 LEU A N 1
ATOM 679 C CA . LEU A 1 87 ? -18.521 3.834 20.874 1.00 84.75 87 LEU A CA 1
ATOM 680 C C . LEU A 1 87 ? -19.026 2.403 20.627 1.00 84.75 87 LEU A C 1
ATOM 682 O O . LEU A 1 87 ? -19.845 1.907 21.396 1.00 84.75 87 LEU A O 1
ATOM 686 N N . PHE A 1 88 ? -18.507 1.695 19.616 1.00 85.56 88 PHE A N 1
ATOM 687 C CA . PHE A 1 88 ? -18.816 0.274 19.415 1.00 85.56 88 PHE A CA 1
ATOM 688 C C . PHE A 1 88 ? -18.437 -0.566 20.634 1.00 85.56 88 PHE A C 1
ATOM 690 O O . PHE A 1 88 ? -19.220 -1.420 21.056 1.00 85.56 88 PHE A O 1
ATOM 697 N N . TYR A 1 89 ? -17.266 -0.311 21.213 1.00 88.62 89 TYR A N 1
ATOM 698 C CA . TYR A 1 89 ? -16.812 -1.013 22.403 1.00 88.62 89 TYR A CA 1
ATOM 699 C C . TYR A 1 89 ? -17.647 -0.667 23.645 1.00 88.62 89 TYR A C 1
ATOM 701 O O . TYR A 1 89 ? -18.034 -1.559 24.393 1.00 88.62 89 TYR A O 1
ATOM 709 N N . GLU A 1 90 ? -17.984 0.605 23.862 1.00 86.75 90 GLU A N 1
ATOM 710 C CA . GLU A 1 90 ? -18.822 1.034 24.992 1.00 86.75 90 GLU A CA 1
ATOM 711 C C . GLU A 1 90 ? -20.236 0.418 24.930 1.00 86.75 90 GLU A C 1
ATOM 713 O O . GLU A 1 90 ? -20.776 0.013 25.960 1.00 86.75 90 GLU A O 1
ATOM 718 N N . GLU A 1 91 ? -20.810 0.275 23.730 1.00 82.94 91 GLU A N 1
ATOM 719 C CA . GLU A 1 91 ? -22.170 -0.247 23.526 1.00 82.94 91 GLU A CA 1
ATOM 720 C C . GLU A 1 91 ? -22.250 -1.779 23.450 1.00 82.94 91 GLU A C 1
ATOM 722 O O . GLU A 1 91 ? -23.265 -2.376 23.815 1.00 82.94 91 GLU A O 1
ATOM 727 N N . THR A 1 92 ? -21.204 -2.440 22.947 1.00 82.38 92 THR A N 1
ATOM 728 C CA . THR A 1 92 ? -21.227 -3.890 22.663 1.00 82.38 92 THR A CA 1
ATOM 729 C C . THR A 1 92 ? -20.177 -4.690 23.431 1.00 82.38 92 THR A C 1
ATOM 731 O O . THR A 1 92 ? -20.163 -5.921 23.363 1.00 82.38 92 THR A O 1
ATOM 734 N N . GLY A 1 93 ? -19.306 -4.024 24.189 1.00 83.69 93 GLY A N 1
ATOM 735 C CA . GLY A 1 93 ? -18.106 -4.635 24.746 1.00 83.69 93 GLY A CA 1
ATOM 736 C C . GLY A 1 93 ? -17.197 -5.146 23.628 1.00 83.69 93 GLY A C 1
ATOM 737 O O . GLY A 1 93 ? -16.920 -4.453 22.657 1.00 83.69 93 GLY A O 1
ATOM 738 N N . GLU A 1 94 ? -16.766 -6.401 23.733 1.00 82.50 94 GLU A N 1
ATOM 739 C CA . GLU A 1 94 ? -15.933 -7.061 22.716 1.00 82.50 94 GLU A CA 1
ATOM 740 C C . GLU A 1 94 ? -16.749 -7.837 21.666 1.00 82.50 94 GLU A C 1
ATOM 742 O O . GLU A 1 94 ? -16.186 -8.605 20.883 1.00 82.50 94 GLU A O 1
ATOM 747 N N . GLU A 1 95 ? -18.081 -7.683 21.642 1.00 83.44 95 GLU A N 1
ATOM 748 C CA . GLU A 1 95 ? -18.921 -8.419 20.691 1.00 83.44 95 GLU A CA 1
ATOM 749 C C . GLU A 1 95 ? -18.720 -7.962 19.243 1.00 83.44 95 GLU A C 1
ATOM 751 O O . GLU A 1 95 ? -18.908 -8.781 18.343 1.00 83.44 95 GLU A O 1
ATOM 756 N N . ILE A 1 96 ? -18.338 -6.700 19.008 1.00 85.88 96 ILE A N 1
ATOM 757 C CA . ILE A 1 96 ? -18.027 -6.168 17.677 1.00 85.88 96 ILE A CA 1
ATOM 758 C C . ILE A 1 96 ? -16.577 -5.690 17.648 1.00 85.88 96 ILE A C 1
ATOM 760 O O . ILE A 1 96 ? -16.224 -4.702 18.286 1.00 85.88 96 ILE A O 1
ATOM 764 N N . LYS A 1 97 ? -15.730 -6.369 16.868 1.00 90.12 97 LYS A N 1
ATOM 765 C CA . LYS A 1 97 ? -14.336 -5.947 16.673 1.00 90.12 97 LYS A CA 1
ATOM 766 C C . LYS A 1 97 ? -14.256 -4.877 15.587 1.00 90.12 97 LYS A C 1
ATOM 768 O O . LYS A 1 97 ? -14.853 -5.024 14.520 1.00 90.12 97 LYS A O 1
ATOM 773 N N . THR A 1 98 ? -13.480 -3.831 15.830 1.00 91.38 98 THR A N 1
ATOM 774 C CA . THR A 1 98 ? -13.248 -2.770 14.848 1.00 91.38 98 THR A CA 1
ATOM 775 C C . THR A 1 98 ? -11.822 -2.845 14.319 1.00 91.38 98 THR A C 1
ATOM 777 O O . THR A 1 98 ? -10.871 -3.025 15.081 1.00 91.38 98 THR A O 1
ATOM 780 N N . PHE A 1 99 ? -11.682 -2.736 13.003 1.00 93.56 99 PHE A N 1
ATOM 781 C CA . PHE A 1 99 ? -10.401 -2.758 12.304 1.00 93.56 99 PHE A CA 1
ATOM 782 C C . PHE A 1 99 ? -10.243 -1.475 11.506 1.00 93.56 99 PHE A C 1
ATOM 784 O O . PHE A 1 99 ? -11.213 -1.022 10.911 1.00 93.56 99 PHE A O 1
ATOM 791 N N . CYS A 1 100 ? -9.044 -0.910 11.448 1.00 93.62 100 CYS A N 1
ATOM 792 C CA . CYS A 1 100 ? -8.722 0.191 10.547 1.00 93.62 100 CYS A CA 1
ATOM 793 C C . CYS A 1 100 ? -7.486 -0.178 9.737 1.00 93.62 100 CYS A C 1
ATOM 795 O O . CYS A 1 100 ? -6.520 -0.693 10.298 1.00 93.62 100 CYS A O 1
ATOM 797 N N . ILE A 1 101 ? -7.540 0.047 8.430 1.00 94.50 101 ILE A N 1
ATOM 798 C CA . ILE A 1 101 ? -6.428 -0.175 7.512 1.00 94.50 101 ILE A CA 1
ATOM 799 C C . ILE A 1 101 ? -6.124 1.157 6.843 1.00 94.50 101 ILE A C 1
ATOM 801 O O . ILE A 1 101 ? -7.016 1.737 6.222 1.00 94.50 101 ILE A O 1
ATOM 805 N N . LEU A 1 102 ? -4.881 1.614 6.974 1.00 94.88 102 LEU A N 1
ATOM 806 C CA . LEU A 1 102 ? -4.404 2.864 6.390 1.00 94.88 102 LEU A CA 1
ATOM 807 C C . LEU A 1 102 ? -3.200 2.629 5.483 1.00 94.88 102 LEU A C 1
ATOM 809 O O . LEU A 1 102 ? -2.377 1.739 5.730 1.00 94.88 102 LEU A O 1
ATOM 813 N N . ASP A 1 103 ? -3.096 3.462 4.455 1.00 94.81 103 ASP A N 1
ATOM 814 C CA . ASP A 1 103 ? -1.892 3.575 3.650 1.00 94.81 103 ASP A CA 1
ATOM 815 C C . ASP A 1 103 ? -0.785 4.217 4.491 1.00 94.81 103 ASP A C 1
ATOM 817 O O . ASP A 1 103 ? -1.025 4.996 5.418 1.00 94.81 103 ASP A O 1
ATOM 821 N N . ARG A 1 104 ? 0.464 3.838 4.213 1.00 94.50 104 ARG A N 1
ATOM 822 C CA . ARG A 1 104 ? 1.610 4.416 4.920 1.00 94.50 104 ARG A CA 1
ATOM 823 C C . ARG A 1 104 ? 1.882 5.841 4.473 1.00 94.50 104 ARG A C 1
ATOM 825 O O . ARG A 1 104 ? 2.405 6.643 5.243 1.00 94.50 104 ARG A O 1
ATOM 832 N N . ASP A 1 105 ? 1.634 6.098 3.192 1.00 94.00 105 ASP A N 1
ATOM 833 C CA . ASP A 1 105 ? 2.127 7.267 2.486 1.00 94.00 105 ASP A CA 1
ATOM 834 C C . ASP A 1 105 ? 3.616 7.505 2.785 1.00 94.00 105 ASP A C 1
ATOM 836 O O . ASP A 1 105 ? 4.433 6.584 2.677 1.00 94.00 105 ASP A O 1
ATOM 840 N N . TYR A 1 106 ? 3.982 8.730 3.147 1.00 94.75 106 TYR A N 1
ATOM 841 C CA . TYR A 1 106 ? 5.349 9.101 3.495 1.00 94.75 106 TYR A CA 1
ATOM 842 C C . TYR A 1 106 ? 5.543 9.275 5.004 1.00 94.75 106 TYR A C 1
ATOM 844 O O . TYR A 1 106 ? 6.589 9.771 5.422 1.00 94.75 106 TYR A O 1
ATOM 852 N N . HIS A 1 107 ? 4.571 8.839 5.816 1.00 93.44 107 HIS A N 1
ATOM 853 C CA . HIS A 1 107 ? 4.591 9.019 7.263 1.00 93.44 107 HIS A CA 1
ATOM 854 C C . HIS A 1 107 ? 5.801 8.349 7.925 1.00 93.44 107 HIS A C 1
ATOM 856 O O . HIS A 1 107 ? 6.253 7.241 7.563 1.00 93.44 107 HIS A O 1
ATOM 862 N N . SER A 1 108 ? 6.328 9.043 8.932 1.00 92.00 108 SER A N 1
ATOM 863 C CA . SER A 1 108 ? 7.456 8.572 9.725 1.00 92.00 108 SER A CA 1
ATOM 864 C C . SER A 1 108 ? 7.045 7.371 10.587 1.00 92.00 108 SER A C 1
ATOM 866 O O . SER A 1 108 ? 5.863 7.100 10.806 1.00 92.00 108 SER A O 1
ATOM 868 N N . GLN A 1 109 ? 8.018 6.580 11.050 1.00 92.50 109 GLN A N 1
ATOM 869 C CA . GLN A 1 109 ? 7.689 5.472 11.954 1.00 92.50 109 GLN A CA 1
ATOM 870 C C . GLN A 1 109 ? 7.143 5.987 13.292 1.00 92.50 109 GLN A C 1
ATOM 872 O O . GLN A 1 109 ? 6.232 5.379 13.840 1.00 92.50 109 GLN A O 1
ATOM 877 N N . ASP A 1 110 ? 7.630 7.138 13.757 1.00 93.19 110 ASP A N 1
ATOM 878 C CA . ASP A 1 110 ? 7.169 7.762 14.996 1.00 93.19 110 ASP A CA 1
ATOM 879 C C . ASP A 1 110 ? 5.694 8.191 14.892 1.00 93.19 110 ASP A C 1
ATOM 881 O O . ASP A 1 110 ? 4.928 7.992 15.837 1.00 93.19 110 ASP A O 1
ATOM 885 N N . GLU A 1 111 ? 5.265 8.726 13.742 1.00 93.38 111 GLU A N 1
ATOM 886 C CA . GLU A 1 111 ? 3.854 9.039 13.475 1.00 93.38 111 GLU A CA 1
ATOM 887 C C . GLU A 1 111 ? 2.978 7.778 13.498 1.00 93.38 111 GLU A C 1
ATOM 889 O O . GLU A 1 111 ? 1.926 7.763 14.145 1.00 93.38 111 GLU A O 1
ATOM 894 N N . VAL A 1 112 ? 3.427 6.703 12.840 1.00 95.19 112 VAL A N 1
ATOM 895 C CA . VAL A 1 112 ? 2.723 5.410 12.833 1.00 95.19 112 VAL A CA 1
ATOM 896 C C . VAL A 1 112 ? 2.604 4.850 14.251 1.00 95.19 112 VAL A C 1
ATOM 898 O O . VAL A 1 112 ? 1.520 4.432 14.656 1.00 95.19 112 VAL A O 1
ATOM 901 N N . ASP A 1 113 ? 3.677 4.881 15.040 1.00 95.75 113 ASP A N 1
ATOM 902 C CA . ASP A 1 113 ? 3.690 4.349 16.405 1.00 95.75 113 ASP A CA 1
ATOM 903 C C . ASP A 1 113 ? 2.735 5.126 17.329 1.00 95.75 113 ASP A C 1
ATOM 905 O O . ASP A 1 113 ? 2.002 4.529 18.127 1.00 95.75 113 ASP A O 1
ATOM 909 N N . GLN A 1 114 ? 2.667 6.454 17.185 1.00 94.31 114 GLN A N 1
ATOM 910 C CA . GLN A 1 114 ? 1.685 7.284 17.891 1.00 94.31 114 GLN A CA 1
ATOM 911 C C . GLN A 1 114 ? 0.247 6.928 17.495 1.00 94.31 114 GLN A C 1
ATOM 913 O O . GLN A 1 114 ? -0.634 6.853 18.357 1.00 94.31 114 GLN A O 1
ATOM 918 N N . LEU A 1 115 ? 0.003 6.685 16.205 1.00 93.94 115 LEU A N 1
ATOM 919 C CA . LEU A 1 115 ? -1.305 6.288 15.689 1.00 93.94 115 LEU A CA 1
ATOM 920 C C . LEU A 1 115 ? -1.739 4.927 16.248 1.00 93.94 115 LEU A C 1
ATOM 922 O O . LEU A 1 115 ? -2.865 4.775 16.726 1.00 93.94 115 LEU A O 1
ATOM 926 N N . MET A 1 116 ? -0.817 3.962 16.267 1.00 95.50 116 MET A N 1
ATOM 927 C CA . MET A 1 116 ? -1.015 2.627 16.837 1.00 95.50 116 MET A CA 1
ATOM 928 C C . MET A 1 116 ? -1.360 2.686 18.327 1.00 95.50 116 MET A C 1
ATOM 930 O O . MET A 1 116 ? -2.243 1.957 18.787 1.00 95.50 116 MET A O 1
ATOM 934 N N . GLN A 1 117 ? -0.720 3.581 19.082 1.00 95.88 117 GLN A N 1
ATOM 935 C CA . GLN A 1 117 ? -1.027 3.772 20.498 1.00 95.88 117 GLN A CA 1
ATOM 936 C C . GLN A 1 117 ? -2.441 4.343 20.705 1.00 95.88 117 GLN A C 1
ATOM 938 O O . GLN A 1 117 ? -3.211 3.784 21.491 1.00 95.88 117 GLN A O 1
ATOM 943 N N . LYS A 1 118 ? -2.828 5.382 19.950 1.00 95.31 118 LYS A N 1
ATOM 944 C CA . LYS A 1 118 ? -4.191 5.950 19.993 1.00 95.31 118 LYS A CA 1
ATOM 945 C C . LYS A 1 118 ? -5.264 4.923 19.608 1.00 95.31 118 LYS A C 1
ATOM 947 O O . LYS A 1 118 ? -6.319 4.855 20.244 1.00 95.31 118 LYS A O 1
ATOM 952 N N . ALA A 1 119 ? -4.989 4.106 18.589 1.00 95.69 119 ALA A N 1
ATOM 953 C CA . ALA A 1 119 ? -5.880 3.034 18.146 1.00 95.69 119 ALA A CA 1
ATOM 954 C C . ALA A 1 119 ? -6.141 2.027 19.268 1.00 95.69 119 ALA A C 1
ATOM 956 O O . ALA A 1 119 ? -7.291 1.723 19.591 1.00 95.69 119 ALA A O 1
ATOM 957 N N . LYS A 1 120 ? -5.066 1.573 19.919 1.00 95.06 120 LYS A N 1
ATOM 958 C CA . LYS A 1 120 ? -5.130 0.616 21.022 1.00 95.06 120 LYS A CA 1
ATOM 959 C C . LYS A 1 120 ? -5.950 1.144 22.199 1.00 95.06 120 LYS A C 1
ATOM 961 O O . LYS A 1 120 ? -6.751 0.400 22.756 1.00 95.06 120 LYS A O 1
ATOM 966 N N . GLU A 1 121 ? -5.776 2.415 22.555 1.00 94.75 121 GLU A N 1
ATOM 967 C CA . GLU A 1 121 ? -6.552 3.081 23.613 1.00 94.75 121 GLU A CA 1
ATOM 968 C C . GLU A 1 121 ? -8.050 3.171 23.289 1.00 94.75 121 GLU A C 1
ATOM 970 O O . GLU A 1 121 ? -8.876 3.194 24.199 1.00 94.75 121 GLU A O 1
ATOM 975 N N . SER A 1 122 ? -8.405 3.175 22.002 1.00 93.38 122 SER A N 1
ATOM 976 C CA . SER A 1 122 ? -9.789 3.274 21.518 1.00 93.38 122 SER A CA 1
ATOM 977 C C . SER A 1 122 ? -10.405 1.924 21.131 1.00 93.38 122 SER A C 1
ATOM 979 O O . SER A 1 122 ? -11.458 1.898 20.500 1.00 93.38 122 SER A O 1
ATOM 981 N N . HIS A 1 123 ? -9.764 0.802 21.486 1.00 93.94 123 HIS A N 1
ATOM 982 C CA . HIS A 1 123 ? -10.185 -0.555 21.105 1.00 93.94 123 HIS A CA 1
ATOM 983 C C . HIS A 1 123 ? -10.276 -0.783 19.582 1.00 93.94 123 HIS A C 1
ATOM 985 O O . HIS A 1 123 ? -11.015 -1.655 19.117 1.00 93.94 123 HIS A O 1
ATOM 991 N N . LEU A 1 124 ? -9.492 -0.025 18.809 1.00 94.12 124 LEU A N 1
ATOM 992 C CA . LEU A 1 124 ? -9.386 -0.137 17.360 1.00 94.12 124 LEU A CA 1
ATOM 993 C C . LEU A 1 124 ? -8.155 -0.964 16.979 1.00 94.12 124 LEU A C 1
ATOM 995 O O . LEU A 1 124 ? -7.029 -0.638 17.357 1.00 94.12 124 LEU A O 1
ATOM 999 N N . GLN A 1 125 ? -8.354 -2.018 16.189 1.00 95.19 125 GLN A N 1
ATOM 1000 C CA . GLN A 1 125 ? -7.253 -2.795 15.622 1.00 95.19 125 GLN A CA 1
ATOM 1001 C C . GLN A 1 125 ? -6.746 -2.105 14.356 1.00 95.19 125 GLN A C 1
ATOM 1003 O O . GLN A 1 125 ? -7.303 -2.282 13.273 1.00 95.19 125 GLN A O 1
ATOM 1008 N N . LEU A 1 126 ? -5.714 -1.280 14.510 1.00 95.50 126 LEU A N 1
ATOM 1009 C CA . LEU A 1 126 ? -5.090 -0.565 13.404 1.00 95.50 126 LEU A CA 1
ATOM 1010 C C . LEU A 1 126 ? -4.014 -1.419 12.725 1.00 95.50 126 LEU A C 1
ATOM 1012 O O . LEU A 1 126 ? -3.181 -2.043 13.382 1.00 95.50 126 LEU A O 1
ATOM 1016 N N . HIS A 1 127 ? -4.016 -1.381 11.399 1.00 96.06 127 HIS A N 1
ATOM 1017 C CA . HIS A 1 127 ? -2.914 -1.788 10.551 1.00 96.06 127 HIS A CA 1
ATOM 1018 C C . HIS A 1 127 ? -2.551 -0.633 9.610 1.00 96.06 127 HIS A C 1
ATOM 1020 O O . HIS A 1 127 ? -3.420 -0.083 8.936 1.00 96.06 127 HIS A O 1
ATOM 1026 N N . VAL A 1 128 ? -1.269 -0.285 9.561 1.00 96.06 128 VAL A N 1
ATOM 1027 C CA . VAL A 1 128 ? -0.709 0.642 8.573 1.00 96.06 128 VAL A CA 1
ATOM 1028 C C . VAL A 1 128 ? 0.234 -0.166 7.697 1.00 96.06 128 VAL A C 1
ATOM 1030 O O . VAL A 1 128 ? 1.077 -0.884 8.241 1.00 96.06 128 VAL A O 1
ATOM 1033 N N . TRP A 1 129 ? 0.085 -0.059 6.378 1.00 96.62 129 TRP A N 1
ATOM 1034 C CA . TRP A 1 129 ? 0.922 -0.805 5.439 1.00 96.62 129 TRP A CA 1
ATOM 1035 C C . TRP A 1 129 ? 2.420 -0.480 5.610 1.00 96.62 129 TRP A C 1
ATOM 1037 O O . TRP A 1 129 ? 2.811 0.621 5.997 1.00 96.62 129 TRP A O 1
ATOM 1047 N N . GLU A 1 130 ? 3.300 -1.437 5.317 1.00 96.00 130 GLU A N 1
ATOM 1048 C CA . GLU A 1 130 ? 4.751 -1.213 5.278 1.00 96.00 130 GLU A CA 1
ATOM 1049 C C . GLU A 1 130 ? 5.182 -0.478 4.001 1.00 96.00 130 GLU A C 1
ATOM 1051 O O . GLU A 1 130 ? 6.087 0.363 4.028 1.00 96.00 130 GLU A O 1
ATOM 1056 N N . ARG A 1 131 ? 4.548 -0.798 2.866 1.00 96.69 131 ARG A N 1
ATOM 1057 C CA . ARG A 1 131 ? 4.729 -0.069 1.601 1.00 96.69 131 ARG A CA 1
ATOM 1058 C C . ARG A 1 131 ? 3.840 1.173 1.589 1.00 96.69 131 ARG A C 1
ATOM 1060 O O . ARG A 1 131 ? 2.881 1.254 2.347 1.00 96.69 131 ARG A O 1
ATOM 1067 N N . LYS A 1 132 ? 4.145 2.120 0.697 1.00 95.81 132 LYS A N 1
ATOM 1068 C CA . LYS A 1 132 ? 3.452 3.410 0.608 1.00 95.81 132 LYS A CA 1
ATOM 1069 C C . LYS A 1 132 ? 1.923 3.255 0.569 1.00 95.81 132 LYS A C 1
ATOM 1071 O O . LYS A 1 132 ? 1.235 3.892 1.354 1.00 95.81 132 LYS A O 1
ATOM 1076 N N . GLU A 1 133 ? 1.409 2.425 -0.332 1.00 94.88 133 GLU A N 1
ATOM 1077 C CA . GLU A 1 133 ? -0.026 2.179 -0.518 1.00 94.88 133 GLU A CA 1
ATOM 1078 C C . GLU A 1 133 ? -0.275 0.735 -0.983 1.00 94.88 133 GLU A C 1
ATOM 1080 O O . GLU A 1 133 ? 0.639 0.026 -1.432 1.00 94.88 133 GLU A O 1
ATOM 1085 N N . LEU A 1 134 ? -1.525 0.275 -0.906 1.00 94.06 134 LEU A N 1
ATOM 1086 C CA . LEU A 1 134 ? -1.875 -1.105 -1.258 1.00 94.06 134 LEU A CA 1
ATOM 1087 C C . LEU A 1 134 ? -1.543 -1.467 -2.725 1.00 94.06 134 LEU A C 1
ATOM 1089 O O . LEU A 1 134 ? -1.209 -2.616 -3.037 1.00 94.06 134 LEU A O 1
ATOM 1093 N N . GLU A 1 135 ? -1.576 -0.497 -3.645 1.00 95.38 135 GLU A N 1
ATOM 1094 C CA . GLU A 1 135 ? -1.105 -0.630 -5.028 1.00 95.38 135 GLU A CA 1
ATOM 1095 C C . GLU A 1 135 ? 0.321 -1.183 -5.119 1.00 95.38 135 GLU A C 1
ATOM 1097 O O . GLU A 1 135 ? 0.602 -1.982 -6.017 1.00 95.38 135 GLU A O 1
ATOM 1102 N N . ASN A 1 136 ? 1.213 -0.807 -4.198 1.00 97.00 136 ASN A N 1
ATOM 1103 C CA . ASN A 1 136 ? 2.607 -1.240 -4.225 1.00 97.00 136 ASN A CA 1
ATOM 1104 C C . ASN A 1 136 ? 2.754 -2.751 -4.020 1.00 97.00 136 ASN A C 1
ATOM 1106 O O . ASN A 1 136 ? 3.754 -3.324 -4.444 1.00 97.00 136 ASN A O 1
ATOM 1110 N N . TYR A 1 137 ? 1.772 -3.433 -3.426 1.00 96.69 137 TYR A N 1
ATOM 1111 C CA . TYR A 1 137 ? 1.783 -4.894 -3.263 1.00 96.69 137 TYR A CA 1
ATOM 1112 C C . TYR A 1 137 ? 1.403 -5.639 -4.544 1.00 96.69 137 TYR A C 1
ATOM 1114 O O . TYR A 1 137 ? 1.679 -6.829 -4.670 1.00 96.69 137 TYR A O 1
ATOM 1122 N N . ILE A 1 138 ? 0.799 -4.951 -5.518 1.00 95.81 138 ILE A N 1
ATOM 1123 C CA . ILE A 1 138 ? 0.519 -5.517 -6.846 1.00 95.81 138 ILE A CA 1
ATOM 1124 C C . ILE A 1 138 ? 1.820 -5.655 -7.654 1.00 95.81 138 ILE A C 1
ATOM 1126 O O . ILE A 1 138 ? 1.896 -6.428 -8.607 1.00 95.81 138 ILE A O 1
ATOM 1130 N N . LEU A 1 139 ? 2.841 -4.882 -7.287 1.00 95.75 139 LEU A N 1
ATOM 1131 C CA . LEU A 1 139 ? 4.079 -4.728 -8.028 1.00 95.75 139 LEU A CA 1
ATOM 1132 C C . LEU A 1 139 ? 5.155 -5.649 -7.443 1.00 95.75 139 LEU A C 1
ATOM 1134 O O . LEU A 1 139 ? 5.817 -5.316 -6.459 1.00 95.75 139 LEU A O 1
ATOM 1138 N N . SER A 1 140 ? 5.347 -6.811 -8.072 1.00 94.88 140 SER A N 1
ATOM 1139 C CA . SER A 1 140 ? 6.547 -7.637 -7.880 1.00 94.88 140 SER A CA 1
ATOM 1140 C C . SER A 1 140 ? 7.372 -7.660 -9.173 1.00 94.88 140 SER A C 1
ATOM 1142 O O . SER A 1 140 ? 6.784 -7.754 -10.255 1.00 94.88 140 SER A O 1
ATOM 1144 N N . PRO A 1 141 ? 8.718 -7.613 -9.122 1.00 95.62 141 PRO A N 1
ATOM 1145 C CA . PRO A 1 141 ? 9.531 -7.699 -10.337 1.00 95.62 141 PRO A CA 1
ATOM 1146 C C . PRO A 1 141 ? 9.187 -8.934 -11.183 1.00 95.62 141 PRO A C 1
ATOM 1148 O O . PRO A 1 141 ? 9.071 -8.842 -12.404 1.00 95.62 141 PRO A O 1
ATOM 1151 N N . GLN A 1 142 ? 8.912 -10.067 -10.529 1.00 94.81 142 GLN A N 1
ATOM 1152 C CA . GLN A 1 142 ? 8.518 -11.316 -11.176 1.00 94.81 142 GLN A CA 1
ATOM 1153 C C . GLN A 1 142 ? 7.143 -11.229 -11.865 1.00 94.81 142 GLN A C 1
ATOM 1155 O O . GLN A 1 142 ? 6.999 -11.697 -12.996 1.00 94.81 142 GLN A O 1
ATOM 1160 N N . SER A 1 143 ? 6.129 -10.631 -11.230 1.00 94.25 143 SER A N 1
ATOM 1161 C CA . SER A 1 143 ? 4.796 -10.474 -11.836 1.00 94.25 143 SER A CA 1
ATOM 1162 C C . SER A 1 143 ? 4.819 -9.519 -13.026 1.00 94.25 143 SER A C 1
ATOM 1164 O O . SER A 1 143 ? 4.177 -9.792 -14.041 1.00 94.25 143 SER A O 1
ATOM 1166 N N . ILE A 1 144 ? 5.617 -8.451 -12.953 1.00 96.62 144 ILE A N 1
ATOM 1167 C CA . ILE A 1 144 ? 5.822 -7.532 -14.073 1.00 96.62 144 ILE A CA 1
ATOM 1168 C C . ILE A 1 144 ? 6.558 -8.255 -15.214 1.00 96.62 144 ILE A C 1
ATOM 1170 O O . ILE A 1 144 ? 6.122 -8.190 -16.365 1.00 96.62 144 ILE A O 1
ATOM 1174 N N . PHE A 1 145 ? 7.625 -8.999 -14.904 1.00 97.25 145 PHE A N 1
ATOM 1175 C CA . PHE A 1 145 ? 8.413 -9.740 -15.892 1.00 97.25 145 PHE A CA 1
ATOM 1176 C C . PHE A 1 145 ? 7.578 -10.761 -16.671 1.00 97.25 145 PHE A C 1
ATOM 1178 O O . PHE A 1 145 ? 7.699 -10.844 -17.894 1.00 97.25 145 PHE A O 1
ATOM 1185 N N . LYS A 1 146 ? 6.662 -11.479 -16.005 1.00 95.50 146 LYS A N 1
ATOM 1186 C CA . LYS A 1 146 ? 5.740 -12.426 -16.661 1.00 95.50 146 LYS A CA 1
ATOM 1187 C C . LYS A 1 146 ? 4.924 -11.792 -17.791 1.00 95.50 146 LYS A C 1
ATOM 1189 O O . LYS A 1 146 ? 4.539 -12.492 -18.719 1.00 95.50 146 LYS A O 1
ATOM 1194 N N . LEU A 1 147 ? 4.667 -10.482 -17.754 1.00 95.75 147 LEU A N 1
ATOM 1195 C CA . LEU A 1 147 ? 3.918 -9.791 -18.811 1.00 95.75 147 LEU A CA 1
ATOM 1196 C C . LEU A 1 147 ? 4.729 -9.561 -20.096 1.00 95.75 147 LEU A C 1
ATOM 1198 O O . LEU A 1 147 ? 4.152 -9.166 -21.112 1.00 95.75 147 LEU A O 1
ATOM 1202 N N . THR A 1 148 ? 6.045 -9.775 -20.058 1.00 95.69 148 THR A N 1
ATOM 1203 C CA . THR A 1 148 ? 6.948 -9.570 -21.200 1.00 95.69 148 THR A CA 1
ATOM 1204 C C . THR A 1 148 ? 7.019 -10.776 -22.144 1.00 95.69 148 THR A C 1
ATOM 1206 O O . THR A 1 148 ? 7.459 -10.623 -23.286 1.00 95.69 148 THR A O 1
ATOM 1209 N N . ASP A 1 149 ? 6.570 -11.956 -21.691 1.00 93.94 149 ASP A N 1
ATOM 1210 C CA . ASP A 1 149 ? 6.738 -13.263 -22.349 1.00 93.94 149 ASP A CA 1
ATOM 1211 C C . ASP A 1 149 ? 8.206 -13.595 -22.709 1.00 93.94 149 ASP A C 1
ATOM 1213 O O . ASP A 1 149 ? 8.467 -14.332 -23.661 1.00 93.94 149 ASP A O 1
ATOM 1217 N N . GLN A 1 150 ? 9.179 -13.026 -21.990 1.00 96.00 150 GLN A N 1
ATOM 1218 C CA . GLN A 1 150 ? 10.598 -13.316 -22.200 1.00 96.00 150 GLN A CA 1
ATOM 1219 C C . GLN A 1 150 ? 11.036 -14.596 -21.463 1.00 96.00 150 GLN A C 1
ATOM 1221 O O . GLN A 1 150 ? 10.504 -14.908 -20.394 1.00 96.00 150 GLN A O 1
ATOM 1226 N N . PRO A 1 151 ? 12.037 -15.328 -21.988 1.00 96.75 151 PRO A N 1
ATOM 1227 C CA 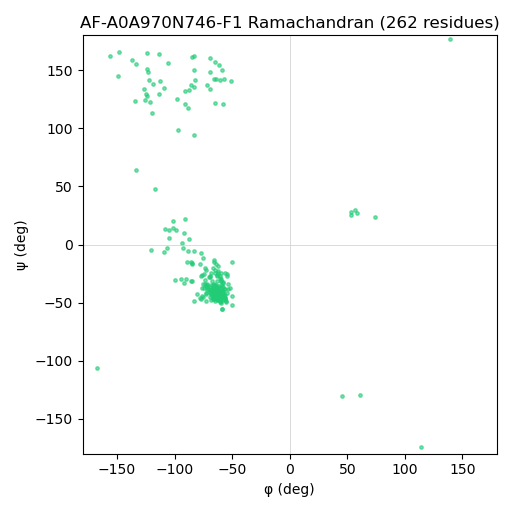. PRO A 1 151 ? 12.679 -16.432 -21.274 1.00 96.75 151 PRO A CA 1
ATOM 1228 C C . PRO A 1 151 ? 13.273 -16.002 -19.922 1.00 96.75 151 PRO A C 1
ATOM 1230 O O . PRO A 1 151 ? 13.857 -14.926 -19.820 1.00 96.75 151 PRO A O 1
ATOM 1233 N N . GLN A 1 152 ? 13.188 -16.866 -18.900 1.00 96.12 152 GLN A N 1
ATOM 1234 C CA . GLN A 1 152 ? 13.616 -16.568 -17.518 1.00 96.12 152 GLN A CA 1
ATOM 1235 C C . GLN A 1 152 ? 15.086 -16.117 -17.398 1.00 96.12 152 GLN A C 1
ATOM 1237 O O . GLN A 1 152 ? 15.424 -15.390 -16.469 1.00 96.12 152 GLN A O 1
ATOM 1242 N N . GLU A 1 153 ? 15.956 -16.482 -18.343 1.00 97.31 153 GLU A N 1
ATOM 1243 C CA . GLU A 1 153 ? 17.351 -16.011 -18.407 1.00 97.31 153 GLU A CA 1
ATOM 1244 C C . GLU A 1 153 ? 17.480 -14.483 -18.543 1.00 97.31 153 GLU A C 1
ATOM 1246 O O . GLU A 1 153 ? 18.473 -13.903 -18.108 1.00 97.31 153 GLU A O 1
ATOM 1251 N N . HIS A 1 154 ? 16.456 -13.807 -19.073 1.00 97.38 154 HIS A N 1
ATOM 1252 C CA . HIS A 1 154 ? 16.421 -12.350 -19.179 1.00 97.38 154 HIS A CA 1
ATOM 1253 C C . HIS A 1 154 ? 15.957 -11.651 -17.898 1.00 97.38 154 HIS A C 1
ATOM 1255 O O . HIS A 1 154 ? 16.001 -10.423 -17.840 1.00 97.38 154 HIS A O 1
ATOM 1261 N N . TYR A 1 155 ? 15.535 -12.391 -16.868 1.00 97.62 155 TYR A N 1
ATOM 1262 C CA . TYR A 1 155 ? 14.964 -11.808 -15.653 1.00 97.62 155 TYR A CA 1
ATOM 1263 C C . TYR A 1 155 ? 15.929 -10.847 -14.949 1.00 97.62 155 TYR A C 1
ATOM 1265 O O . TYR A 1 155 ? 15.552 -9.731 -14.603 1.00 97.62 155 TYR A O 1
ATOM 1273 N N . SER A 1 156 ? 17.201 -11.228 -14.799 1.00 97.75 156 SER A N 1
ATOM 1274 C CA . SER A 1 156 ? 18.200 -10.372 -14.148 1.00 97.75 156 SER A CA 1
ATOM 1275 C C . SER A 1 156 ? 18.419 -9.060 -14.905 1.00 97.75 156 SER A C 1
ATOM 1277 O O . SER A 1 156 ? 18.462 -7.998 -14.289 1.00 97.75 156 SER A O 1
ATOM 1279 N N . GLN A 1 157 ? 18.498 -9.120 -16.238 1.00 97.94 157 GLN A N 1
ATOM 1280 C CA . GLN A 1 157 ? 18.632 -7.926 -17.074 1.00 97.94 157 GLN A CA 1
ATOM 1281 C C . GLN A 1 157 ? 17.372 -7.056 -17.004 1.00 97.94 157 GLN A C 1
ATOM 1283 O O . GLN A 1 157 ? 17.472 -5.839 -16.881 1.00 97.94 157 GLN A O 1
ATOM 1288 N N . PHE A 1 158 ? 16.191 -7.674 -17.019 1.00 98.25 158 PHE A N 1
ATOM 1289 C CA . PHE A 1 158 ? 14.918 -6.980 -16.858 1.00 98.25 158 PHE A CA 1
ATOM 1290 C C . PHE A 1 158 ? 14.847 -6.205 -15.536 1.00 98.25 158 PHE A C 1
ATOM 1292 O O . PHE A 1 158 ? 14.425 -5.052 -15.538 1.00 98.25 158 PHE A O 1
ATOM 1299 N N . CYS A 1 159 ? 15.283 -6.800 -14.420 1.00 98.06 159 CYS A N 1
ATOM 1300 C CA . CYS A 1 159 ? 15.298 -6.125 -13.121 1.00 98.06 159 CYS A CA 1
ATOM 1301 C C . CYS A 1 159 ? 16.217 -4.896 -13.115 1.00 98.06 159 CYS A C 1
ATOM 1303 O O . CYS A 1 159 ? 15.854 -3.874 -12.539 1.00 98.06 159 CYS A O 1
ATOM 1305 N N . ILE A 1 160 ? 17.375 -4.972 -13.780 1.00 98.12 160 ILE A N 1
ATOM 1306 C CA . ILE A 1 160 ? 18.294 -3.832 -13.927 1.00 98.12 160 ILE A CA 1
ATOM 1307 C C . ILE A 1 160 ? 17.647 -2.727 -14.768 1.00 98.12 160 ILE A C 1
ATOM 1309 O O . ILE A 1 160 ? 17.674 -1.562 -14.377 1.00 98.12 160 ILE A O 1
ATOM 1313 N N . GLU A 1 161 ? 17.033 -3.079 -15.901 1.00 98.06 161 GLU A N 1
ATOM 1314 C CA . GLU A 1 161 ? 16.329 -2.103 -16.738 1.00 98.06 161 GLU A CA 1
ATOM 1315 C C . GLU A 1 161 ? 15.187 -1.439 -15.956 1.00 98.06 161 GLU A C 1
ATOM 1317 O O . GLU A 1 161 ? 15.131 -0.216 -15.889 1.00 98.06 161 GLU A O 1
ATOM 1322 N N . LEU A 1 162 ? 14.334 -2.222 -15.285 1.00 98.06 162 LEU A N 1
ATOM 1323 C CA . LEU A 1 162 ? 13.229 -1.696 -14.481 1.00 98.06 162 LEU A CA 1
ATOM 1324 C C . LEU A 1 162 ? 13.724 -0.789 -13.347 1.00 98.06 162 LEU A C 1
ATOM 1326 O O . LEU A 1 162 ? 13.123 0.252 -13.095 1.00 98.06 162 LEU A O 1
ATOM 1330 N N . PHE A 1 163 ? 14.822 -1.155 -12.679 1.00 98.19 163 PHE A N 1
ATOM 1331 C CA . PHE A 1 163 ? 15.441 -0.315 -11.657 1.00 98.19 163 PHE A CA 1
ATOM 1332 C C . PHE A 1 163 ? 15.782 1.069 -12.216 1.00 98.19 163 PHE A C 1
ATOM 1334 O O . PHE A 1 163 ? 15.417 2.068 -11.601 1.00 98.19 163 PHE A O 1
ATOM 1341 N N . HIS A 1 164 ? 16.410 1.139 -13.392 1.00 97.94 164 HIS A N 1
ATOM 1342 C CA . HIS A 1 164 ? 16.750 2.408 -14.039 1.00 97.94 164 HIS A CA 1
ATOM 1343 C C . HIS A 1 164 ? 15.532 3.181 -14.549 1.00 97.94 164 HIS A C 1
ATOM 1345 O O . HIS A 1 164 ? 15.508 4.403 -14.437 1.00 97.94 164 HIS A O 1
ATOM 1351 N N . GLU A 1 165 ? 14.509 2.500 -15.063 1.00 97.75 165 GLU A N 1
ATOM 1352 C CA . GLU A 1 165 ? 13.273 3.154 -15.512 1.00 97.75 165 GLU A CA 1
ATOM 1353 C C . GLU A 1 165 ? 12.553 3.862 -14.360 1.00 97.75 165 GLU A C 1
ATOM 1355 O O . GLU A 1 165 ? 12.006 4.943 -14.554 1.00 97.75 165 GLU A O 1
ATOM 1360 N N . LEU A 1 166 ? 12.596 3.304 -13.144 1.00 97.69 166 LEU A N 1
ATOM 1361 C CA . LEU A 1 166 ? 12.000 3.929 -11.958 1.00 97.69 166 LEU A CA 1
ATOM 1362 C C . LEU A 1 166 ? 12.688 5.237 -11.543 1.00 97.69 166 LEU A C 1
ATOM 1364 O O . LEU A 1 166 ? 12.103 5.999 -10.776 1.00 97.69 166 LEU A O 1
ATOM 1368 N N . GLU A 1 167 ? 13.886 5.539 -12.052 1.00 97.69 167 GLU A N 1
ATOM 1369 C CA . GLU A 1 167 ? 14.622 6.755 -11.684 1.00 97.69 167 GLU A CA 1
ATOM 1370 C C . GLU A 1 167 ? 13.862 8.036 -12.038 1.00 97.69 167 GLU A C 1
ATOM 1372 O O . GLU A 1 167 ? 13.964 9.034 -11.328 1.00 97.69 167 GLU A O 1
ATOM 1377 N N . VAL A 1 168 ? 13.022 7.993 -13.077 1.00 97.75 168 VAL A N 1
ATOM 1378 C CA . VAL A 1 168 ? 12.183 9.134 -13.476 1.00 97.75 168 VAL A CA 1
ATOM 1379 C C . VAL A 1 168 ? 11.171 9.542 -12.399 1.00 97.75 168 VAL A C 1
ATOM 1381 O O . VAL A 1 168 ? 10.650 10.652 -12.448 1.00 97.75 168 VAL A O 1
ATOM 1384 N N . LEU A 1 169 ? 10.887 8.660 -11.432 1.00 98.06 169 LEU A N 1
ATOM 1385 C CA . LEU A 1 169 ? 9.964 8.910 -10.322 1.00 98.06 169 LEU A CA 1
ATOM 1386 C C . LEU A 1 169 ? 10.665 9.458 -9.071 1.00 98.06 169 LEU A C 1
ATOM 1388 O O . LEU A 1 169 ? 9.981 9.760 -8.091 1.00 98.06 169 LEU A O 1
ATOM 1392 N N . TYR A 1 170 ? 11.996 9.594 -9.077 1.00 97.88 170 TYR A N 1
ATOM 1393 C CA . TYR A 1 170 ? 12.756 10.022 -7.901 1.00 97.88 170 TYR A CA 1
ATOM 1394 C C . TYR A 1 170 ? 12.305 11.398 -7.399 1.00 97.88 170 TYR A C 1
ATOM 1396 O O . TYR A 1 170 ? 11.892 11.524 -6.249 1.00 97.88 170 TYR A O 1
ATOM 1404 N N . ASP A 1 171 ? 12.314 12.416 -8.265 1.00 97.44 171 ASP A N 1
ATOM 1405 C CA . ASP A 1 171 ? 11.992 13.795 -7.870 1.00 97.44 171 ASP A CA 1
ATOM 1406 C C . ASP A 1 171 ? 10.542 13.936 -7.394 1.00 97.44 171 ASP A C 1
ATOM 1408 O O . ASP A 1 171 ? 10.261 14.654 -6.436 1.00 97.44 171 ASP A O 1
ATOM 1412 N N . GLN A 1 172 ? 9.616 13.210 -8.025 1.00 97.00 172 GLN A N 1
ATOM 1413 C CA . GLN A 1 172 ? 8.220 13.187 -7.598 1.00 97.00 172 GLN A CA 1
ATOM 1414 C C . GLN A 1 172 ? 8.068 12.525 -6.221 1.00 97.00 172 GLN A C 1
ATOM 1416 O O . GLN A 1 172 ? 7.334 13.023 -5.368 1.00 97.00 172 GLN A O 1
ATOM 1421 N N . THR A 1 173 ? 8.774 11.417 -5.989 1.00 97.56 173 THR A N 1
ATOM 1422 C CA . THR A 1 173 ? 8.770 10.726 -4.693 1.00 97.56 173 THR A CA 1
ATOM 1423 C C . THR A 1 173 ? 9.393 11.612 -3.614 1.00 97.56 173 THR A C 1
ATOM 1425 O O . THR A 1 173 ? 8.854 11.714 -2.515 1.00 97.56 173 THR A O 1
ATOM 1428 N N . LEU A 1 174 ? 10.476 12.324 -3.942 1.00 97.62 174 LEU A N 1
ATOM 1429 C CA . LEU A 1 174 ? 11.106 13.302 -3.057 1.00 97.62 174 LEU A CA 1
ATOM 1430 C C . LEU A 1 174 ? 10.146 14.433 -2.685 1.00 97.62 174 LEU A C 1
ATOM 1432 O O . LEU A 1 174 ? 10.112 14.825 -1.523 1.00 97.62 174 LEU A O 1
ATOM 1436 N N . GLY A 1 175 ? 9.362 14.928 -3.647 1.00 96.38 175 GLY A N 1
ATOM 1437 C CA . GLY A 1 175 ? 8.313 15.915 -3.394 1.00 96.38 175 GLY A CA 1
ATOM 1438 C C . GLY A 1 175 ? 7.306 15.427 -2.355 1.00 96.38 175 GLY A C 1
ATOM 1439 O O . GLY A 1 175 ? 7.030 16.136 -1.398 1.00 96.38 175 GLY A O 1
ATOM 1440 N N . GLY A 1 176 ? 6.854 14.176 -2.469 1.00 95.69 176 GLY A N 1
ATOM 1441 C CA . GLY A 1 176 ? 5.937 13.585 -1.495 1.00 95.69 176 GLY A CA 1
ATOM 1442 C C . GLY A 1 176 ? 6.520 13.458 -0.081 1.00 95.69 176 GLY A C 1
ATOM 1443 O O . GLY A 1 176 ? 5.833 13.760 0.893 1.00 95.69 176 GLY A O 1
ATOM 1444 N N . PHE A 1 177 ? 7.796 13.079 0.049 1.00 95.31 177 PHE A N 1
ATOM 1445 C CA . PHE A 1 177 ? 8.476 13.140 1.348 1.00 95.31 177 PHE A CA 1
ATOM 1446 C C . PHE A 1 177 ? 8.580 14.576 1.859 1.00 95.31 177 PHE A C 1
ATOM 1448 O O . PHE A 1 177 ? 8.333 14.814 3.034 1.00 95.31 177 PHE A O 1
ATOM 1455 N N . LEU A 1 178 ? 8.945 15.534 1.007 1.00 95.25 178 LEU A N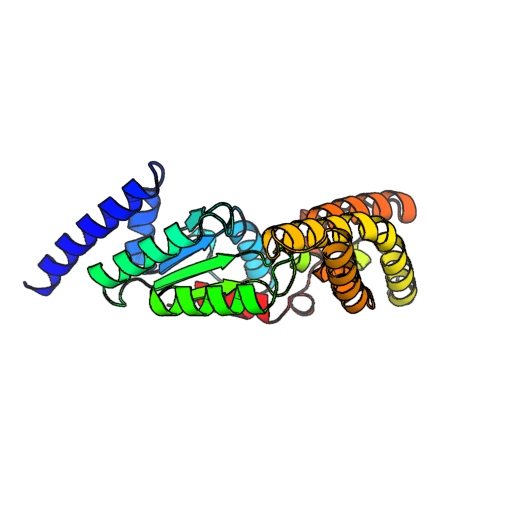 1
ATOM 1456 C CA . LEU A 1 178 ? 9.066 16.931 1.416 1.00 95.25 178 LEU A CA 1
ATOM 1457 C C . LEU A 1 178 ? 7.737 17.480 1.945 1.00 95.25 178 LEU A C 1
ATOM 1459 O O . LEU A 1 178 ? 7.737 18.067 3.022 1.00 95.25 178 LEU A O 1
ATOM 1463 N N . ASP A 1 179 ? 6.628 17.223 1.250 1.00 93.81 179 ASP A N 1
ATOM 1464 C CA . ASP A 1 179 ? 5.290 17.639 1.681 1.00 93.81 179 ASP A CA 1
ATOM 1465 C C . ASP A 1 179 ? 4.952 17.073 3.072 1.00 93.81 179 ASP A C 1
ATOM 1467 O O . ASP A 1 179 ? 4.435 17.788 3.935 1.00 93.81 179 ASP A O 1
ATOM 1471 N N . GLN A 1 180 ? 5.307 15.808 3.325 1.00 93.25 180 GLN A N 1
ATOM 1472 C CA . GLN A 1 180 ? 5.102 15.172 4.626 1.00 93.25 180 GLN A CA 1
ATOM 1473 C C . GLN A 1 180 ? 5.988 15.777 5.724 1.00 93.25 180 GLN A C 1
ATOM 1475 O O . GLN A 1 180 ? 5.507 16.070 6.817 1.00 93.25 180 GLN A O 1
ATOM 1480 N N . PHE A 1 181 ? 7.270 16.011 5.438 1.00 90.75 181 PHE A N 1
ATOM 1481 C CA . PHE A 1 181 ? 8.187 16.653 6.383 1.00 90.75 181 PHE A CA 1
ATOM 1482 C C . PHE A 1 181 ? 7.786 18.102 6.676 1.00 90.75 181 PHE A C 1
ATOM 1484 O O . PHE A 1 181 ? 7.938 18.556 7.808 1.00 90.75 181 PHE A O 1
ATOM 1491 N N . ASP A 1 182 ? 7.268 18.833 5.690 1.00 91.12 182 ASP A N 1
ATOM 1492 C CA . ASP A 1 182 ? 6.744 20.181 5.895 1.00 91.12 182 ASP A CA 1
ATOM 1493 C C . ASP A 1 182 ? 5.515 20.149 6.811 1.00 91.12 182 ASP A C 1
ATOM 1495 O O . ASP A 1 182 ? 5.438 20.952 7.740 1.00 91.12 182 ASP A O 1
ATOM 1499 N N . HIS A 1 183 ? 4.618 19.174 6.637 1.00 88.44 183 HIS A N 1
ATOM 1500 C CA . HIS A 1 183 ? 3.477 18.974 7.530 1.00 88.44 183 HIS A CA 1
ATOM 1501 C C . HIS A 1 183 ? 3.898 18.602 8.967 1.00 88.44 183 HIS A C 1
ATOM 1503 O O . HIS A 1 183 ? 3.397 19.190 9.929 1.00 88.44 183 HIS A O 1
ATOM 1509 N N . GLU A 1 184 ? 4.831 17.662 9.135 1.00 85.62 184 GLU A N 1
ATOM 1510 C CA . GLU A 1 184 ? 5.313 17.205 10.449 1.00 85.62 184 GLU A CA 1
ATOM 1511 C C . GLU A 1 184 ? 6.138 18.292 11.166 1.00 85.62 184 GLU A C 1
ATOM 1513 O O . GLU A 1 184 ? 5.976 18.541 12.364 1.00 85.62 184 GLU A O 1
ATOM 1518 N N . PHE A 1 185 ? 6.988 19.007 10.422 1.00 86.00 185 PHE A N 1
ATOM 1519 C CA . PHE A 1 185 ? 7.940 19.990 10.936 1.00 86.00 185 PHE A CA 1
ATOM 1520 C C . PHE A 1 185 ? 7.657 21.410 10.424 1.00 86.00 185 PHE A C 1
ATOM 1522 O O . PHE A 1 185 ? 8.583 22.132 10.049 1.00 86.00 185 PHE A O 1
ATOM 1529 N N . ASN A 1 186 ? 6.396 21.852 10.499 1.00 77.00 186 ASN A N 1
ATOM 1530 C CA . ASN A 1 186 ? 5.895 23.166 10.044 1.00 77.00 186 ASN A CA 1
ATOM 1531 C C . ASN A 1 186 ? 6.690 24.409 10.525 1.00 77.00 186 ASN A C 1
ATOM 1533 O O . ASN A 1 186 ? 6.498 25.515 10.020 1.00 77.00 186 ASN A O 1
ATOM 1537 N N . HIS A 1 187 ? 7.563 24.271 11.527 1.00 75.25 187 HIS A N 1
ATOM 1538 C CA . HIS A 1 187 ? 8.384 25.354 12.085 1.00 75.25 187 HIS A CA 1
ATOM 1539 C C . HIS A 1 187 ? 9.871 25.286 11.703 1.00 75.25 187 HIS A C 1
ATOM 1541 O O . HIS A 1 187 ? 10.645 26.160 12.102 1.00 75.25 187 HIS A O 1
ATOM 1547 N N . GLN A 1 188 ? 10.296 24.258 10.967 1.00 78.19 188 GLN A N 1
ATOM 1548 C CA . GLN A 1 188 ? 11.674 24.128 10.504 1.00 78.19 188 GLN A CA 1
ATOM 1549 C C . GLN A 1 188 ? 11.914 24.900 9.201 1.00 78.19 188 GLN A C 1
ATOM 1551 O O . GLN A 1 188 ? 11.000 25.295 8.483 1.00 78.19 188 GLN A O 1
ATOM 1556 N N . ASN A 1 189 ? 13.187 25.164 8.905 1.00 87.19 189 ASN A N 1
ATOM 1557 C CA . ASN A 1 189 ? 13.573 25.807 7.655 1.00 87.19 189 ASN A CA 1
ATOM 1558 C C . ASN A 1 189 ? 13.325 24.837 6.476 1.00 87.19 189 ASN A C 1
ATOM 1560 O O . ASN A 1 189 ? 13.811 23.706 6.552 1.00 87.19 189 ASN A O 1
ATOM 1564 N N . PRO A 1 190 ? 12.702 25.269 5.361 1.00 87.06 190 PRO A N 1
ATOM 1565 C CA . PRO A 1 190 ? 12.448 24.410 4.196 1.00 87.06 190 PRO A CA 1
ATOM 1566 C C . PRO A 1 190 ? 13.699 23.704 3.651 1.00 87.06 190 PRO A C 1
ATOM 1568 O O . PRO A 1 190 ? 13.656 22.558 3.212 1.00 87.06 190 PRO A O 1
ATOM 1571 N N . SER A 1 191 ? 14.864 24.358 3.725 1.00 90.31 191 SER A N 1
ATOM 1572 C CA . SER A 1 191 ? 16.137 23.755 3.306 1.00 90.31 191 SER A CA 1
ATOM 1573 C C . SER A 1 191 ? 16.599 22.610 4.214 1.00 90.31 191 SER A C 1
ATOM 1575 O O . SER A 1 191 ? 17.357 21.748 3.770 1.00 90.31 191 SER A O 1
ATOM 1577 N N . THR A 1 192 ? 16.166 22.592 5.476 1.00 91.94 192 THR A N 1
ATOM 1578 C CA . THR A 1 192 ? 16.392 21.481 6.404 1.00 91.94 192 THR A CA 1
ATOM 1579 C C . THR A 1 192 ? 15.443 20.333 6.083 1.00 91.94 192 THR A C 1
ATOM 1581 O O . THR A 1 192 ? 15.920 19.212 5.921 1.00 91.94 192 THR A O 1
ATOM 1584 N N . ASN A 1 193 ? 14.151 20.612 5.885 1.00 92.56 193 ASN A N 1
ATOM 1585 C CA . ASN A 1 193 ? 13.150 19.596 5.540 1.00 92.56 193 ASN A CA 1
ATOM 1586 C C . ASN A 1 193 ? 13.502 18.881 4.231 1.00 92.56 193 ASN A C 1
ATOM 1588 O O . ASN A 1 193 ? 13.529 17.655 4.195 1.00 92.56 193 ASN A O 1
ATOM 1592 N N . LEU A 1 194 ? 13.935 19.617 3.201 1.00 94.44 194 LEU A N 1
ATOM 1593 C CA . LEU A 1 194 ? 14.429 19.022 1.955 1.00 94.44 194 LEU A CA 1
ATOM 1594 C C . LEU A 1 194 ? 15.630 18.092 2.172 1.00 94.44 194 LEU A C 1
ATOM 1596 O O . LEU A 1 194 ? 15.709 17.029 1.557 1.00 94.44 194 LEU A O 1
ATOM 1600 N N . LYS A 1 195 ? 16.580 18.469 3.037 1.00 94.81 195 LYS A N 1
ATOM 1601 C CA . LYS A 1 195 ? 17.735 17.611 3.347 1.00 94.81 195 LYS A CA 1
ATOM 1602 C C . LYS A 1 195 ? 17.302 16.329 4.053 1.00 94.81 195 LYS A C 1
ATOM 1604 O O . LYS A 1 195 ? 17.855 15.277 3.747 1.00 94.81 195 LYS A O 1
ATOM 1609 N N . LEU A 1 196 ? 16.347 16.418 4.978 1.00 93.44 196 LEU A N 1
ATOM 1610 C CA . LEU A 1 196 ? 15.820 15.265 5.708 1.00 93.44 196 LEU A CA 1
ATOM 1611 C C . LEU A 1 196 ? 15.011 14.339 4.792 1.00 93.44 196 LEU A C 1
ATOM 1613 O O . LEU A 1 196 ? 15.296 13.145 4.750 1.00 93.44 196 LEU A O 1
ATOM 1617 N N . ALA A 1 197 ? 14.096 14.897 3.996 1.00 95.19 197 ALA A N 1
ATOM 1618 C CA . ALA A 1 197 ? 13.315 14.172 2.997 1.00 95.19 197 ALA A CA 1
ATOM 1619 C C . ALA A 1 197 ? 14.224 13.432 2.008 1.00 95.19 197 ALA A C 1
ATOM 1621 O O . ALA A 1 197 ? 14.059 12.236 1.770 1.00 95.19 197 ALA A O 1
ATOM 1622 N N . LYS A 1 198 ? 15.251 14.119 1.491 1.00 96.44 198 LYS A N 1
ATOM 1623 C CA . LYS A 1 198 ? 16.234 13.511 0.593 1.00 96.44 198 LYS A CA 1
ATOM 1624 C C . LYS A 1 198 ? 17.012 12.388 1.269 1.00 96.44 198 LYS A C 1
ATOM 1626 O O . LYS A 1 198 ? 17.142 11.314 0.697 1.00 96.44 198 LYS A O 1
ATOM 1631 N N . LEU A 1 199 ? 17.504 12.624 2.485 1.00 95.50 199 LEU A N 1
ATOM 1632 C CA . LEU A 1 199 ? 18.240 11.616 3.243 1.00 95.50 199 LEU A CA 1
ATOM 1633 C C . LEU A 1 199 ? 17.392 10.360 3.485 1.00 95.50 199 LEU A C 1
ATOM 1635 O O . LEU A 1 199 ? 17.921 9.253 3.429 1.00 95.50 199 LEU A O 1
ATOM 1639 N N . GLU A 1 200 ? 16.102 10.517 3.772 1.00 94.50 200 GLU A N 1
ATOM 1640 C CA . GLU A 1 200 ? 15.206 9.387 4.007 1.00 94.50 200 GLU A CA 1
ATOM 1641 C C . GLU A 1 200 ? 14.872 8.630 2.719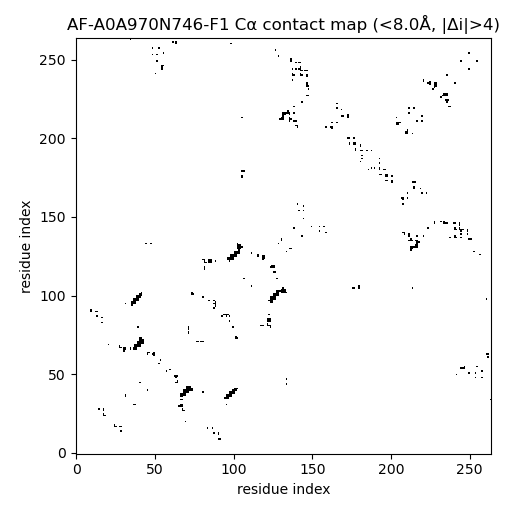 1.00 94.50 200 GLU A C 1
ATOM 1643 O O . GLU A 1 200 ? 14.928 7.397 2.706 1.00 94.50 200 GLU A O 1
ATOM 1648 N N . LEU A 1 201 ? 14.615 9.348 1.622 1.00 96.81 201 LEU A N 1
ATOM 1649 C CA . LEU A 1 201 ? 14.408 8.732 0.316 1.00 96.81 201 LEU A CA 1
ATOM 1650 C C . LEU A 1 201 ? 15.657 7.975 -0.150 1.00 96.81 201 LEU A C 1
ATOM 1652 O O . LEU A 1 201 ? 15.545 6.810 -0.519 1.00 96.81 201 LEU A O 1
ATOM 1656 N N . ASP A 1 202 ? 16.844 8.583 -0.065 1.00 96.69 202 ASP A N 1
ATOM 1657 C CA . ASP A 1 202 ? 18.112 7.988 -0.511 1.00 96.69 202 ASP A CA 1
ATOM 1658 C C . ASP A 1 202 ? 18.389 6.637 0.178 1.00 96.69 202 ASP A C 1
ATOM 1660 O O . ASP A 1 202 ? 18.830 5.685 -0.470 1.00 96.69 202 ASP A O 1
ATOM 1664 N N . LYS A 1 203 ? 18.059 6.494 1.473 1.00 95.44 203 LYS A N 1
ATOM 1665 C CA . LYS A 1 203 ? 18.163 5.205 2.193 1.00 95.44 203 LYS A CA 1
ATOM 1666 C C . LYS A 1 203 ? 17.276 4.122 1.575 1.00 95.44 203 LYS A C 1
ATOM 1668 O O . LYS A 1 203 ? 17.660 2.952 1.538 1.00 95.44 203 LYS A O 1
ATOM 1673 N N . ARG A 1 204 ? 16.087 4.507 1.107 1.00 94.69 204 ARG A N 1
ATOM 1674 C CA . ARG A 1 204 ? 15.070 3.624 0.517 1.00 94.69 204 ARG A CA 1
ATOM 1675 C C . ARG A 1 204 ? 15.173 3.540 -1.010 1.00 94.69 204 ARG A C 1
ATOM 1677 O O . ARG A 1 204 ? 14.397 2.816 -1.626 1.00 94.69 204 ARG A O 1
ATOM 1684 N N . TRP A 1 205 ? 16.140 4.208 -1.638 1.00 96.81 205 TRP A N 1
ATOM 1685 C CA . TRP A 1 205 ? 16.303 4.247 -3.097 1.00 96.81 205 TRP A CA 1
ATOM 1686 C C . TRP A 1 205 ? 17.403 3.312 -3.632 1.00 96.81 205 TRP A C 1
ATOM 1688 O O . TRP A 1 205 ? 17.912 3.482 -4.744 1.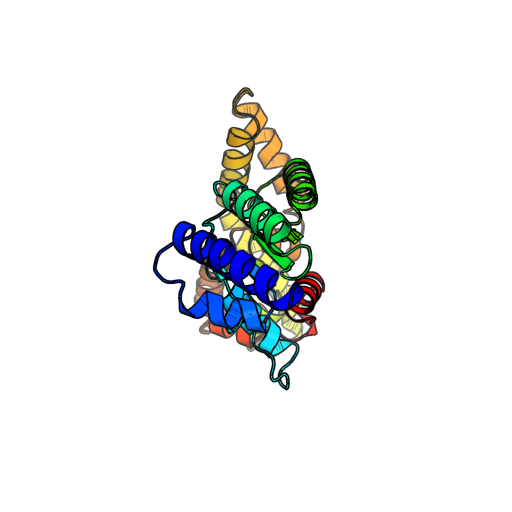00 96.81 205 TRP A O 1
ATOM 1698 N N . THR A 1 206 ? 17.783 2.307 -2.840 1.00 96.06 206 THR A N 1
ATOM 1699 C CA . THR A 1 206 ? 18.966 1.469 -3.083 1.00 96.06 206 THR A CA 1
ATOM 1700 C C . THR A 1 206 ? 18.689 0.172 -3.839 1.00 96.06 206 THR A C 1
ATOM 1702 O O . THR A 1 206 ? 19.566 -0.287 -4.570 1.00 96.06 206 THR A O 1
ATOM 1705 N N . THR A 1 207 ? 17.497 -0.417 -3.714 1.00 97.12 207 THR A N 1
ATOM 1706 C CA . THR A 1 207 ? 17.127 -1.663 -4.402 1.00 97.12 207 THR A CA 1
ATOM 1707 C C . THR A 1 207 ? 15.865 -1.491 -5.239 1.00 97.12 207 THR A C 1
ATOM 1709 O O . THR A 1 207 ? 15.124 -0.516 -5.105 1.00 97.12 207 THR A O 1
ATOM 1712 N N . LEU A 1 208 ? 15.610 -2.438 -6.143 1.00 97.19 208 LEU A N 1
ATOM 1713 C CA . LEU A 1 208 ? 14.392 -2.425 -6.949 1.00 97.19 208 LEU A CA 1
ATOM 1714 C C . LEU A 1 208 ? 13.154 -2.565 -6.057 1.00 97.19 208 LEU A C 1
ATOM 1716 O O . LEU A 1 208 ? 12.188 -1.824 -6.210 1.00 97.19 208 LEU A O 1
ATOM 1720 N N . GLU A 1 209 ? 13.204 -3.478 -5.092 1.00 95.62 209 GLU A N 1
ATOM 1721 C CA . GLU A 1 209 ? 12.126 -3.728 -4.141 1.00 95.62 209 GLU A CA 1
ATOM 1722 C C . GLU A 1 209 ? 11.827 -2.491 -3.291 1.00 95.62 209 GLU A C 1
ATOM 1724 O O . GLU A 1 209 ? 10.658 -2.180 -3.068 1.00 95.62 209 GLU A O 1
ATOM 1729 N N . SER A 1 210 ? 12.861 -1.762 -2.857 1.00 96.00 210 SER A N 1
ATOM 1730 C CA . SER A 1 210 ? 12.691 -0.559 -2.043 1.00 96.00 210 SER A CA 1
ATOM 1731 C C . SER A 1 210 ? 12.123 0.612 -2.854 1.00 96.00 210 SER A C 1
ATOM 1733 O O . SER A 1 210 ? 11.265 1.345 -2.369 1.00 96.00 210 SER A O 1
ATOM 1735 N N . ARG A 1 211 ? 12.507 0.752 -4.130 1.00 97.75 211 ARG A N 1
ATOM 1736 C CA . ARG A 1 211 ? 11.882 1.725 -5.045 1.00 97.75 211 ARG A CA 1
ATOM 1737 C C . ARG A 1 211 ? 10.409 1.401 -5.280 1.00 97.75 211 ARG A C 1
ATOM 1739 O O . ARG A 1 211 ? 9.562 2.289 -5.192 1.00 97.75 211 ARG A O 1
ATOM 1746 N N . LEU A 1 212 ? 10.097 0.127 -5.527 1.00 97.31 212 LEU A N 1
ATOM 1747 C CA . LEU A 1 212 ? 8.726 -0.348 -5.720 1.00 97.31 212 LEU A CA 1
ATOM 1748 C C . LEU A 1 212 ? 7.856 -0.202 -4.467 1.00 97.31 212 LEU A C 1
ATOM 1750 O O . LEU A 1 212 ? 6.637 -0.136 -4.610 1.00 97.31 212 LEU A O 1
ATOM 1754 N N . SER A 1 213 ? 8.438 -0.161 -3.264 1.00 96.94 213 SER A N 1
ATOM 1755 C CA . SER A 1 213 ? 7.682 0.029 -2.023 1.00 96.94 213 SER A CA 1
ATOM 1756 C C . SER A 1 213 ? 7.406 1.493 -1.688 1.00 96.94 213 SER A C 1
ATOM 1758 O O . SER A 1 213 ? 6.377 1.762 -1.074 1.00 96.94 213 SER A O 1
ATOM 1760 N N . VAL A 1 214 ? 8.297 2.417 -2.064 1.00 97.00 214 VAL A N 1
ATOM 1761 C CA . VAL A 1 214 ? 8.231 3.823 -1.631 1.00 97.00 214 VAL A CA 1
ATOM 1762 C C . VAL A 1 214 ? 7.614 4.771 -2.662 1.00 97.00 214 VAL A C 1
ATOM 1764 O O . VAL A 1 214 ? 6.981 5.751 -2.285 1.00 97.00 214 VAL A O 1
ATOM 1767 N N . CYS A 1 215 ? 7.767 4.496 -3.959 1.00 97.12 215 CYS A N 1
ATOM 1768 C CA . CYS A 1 215 ? 7.143 5.314 -5.002 1.00 97.12 215 CYS A CA 1
ATOM 1769 C C . CYS A 1 215 ? 5.613 5.217 -4.939 1.00 97.12 215 CYS A C 1
ATOM 1771 O O . CYS A 1 215 ? 5.062 4.198 -4.516 1.00 97.12 215 CYS A O 1
ATOM 1773 N N . ASN A 1 216 ? 4.913 6.218 -5.480 1.00 97.00 216 ASN A N 1
ATOM 1774 C CA . ASN A 1 216 ? 3.473 6.108 -5.698 1.00 97.00 216 ASN A CA 1
ATOM 1775 C C . ASN A 1 216 ? 3.141 4.904 -6.605 1.00 97.00 216 ASN A C 1
ATOM 1777 O O . ASN A 1 216 ? 3.609 4.815 -7.744 1.00 97.00 216 ASN A O 1
ATOM 1781 N N . GLY A 1 217 ? 2.334 3.966 -6.103 1.00 96.25 217 GLY A N 1
ATOM 1782 C CA . GLY A 1 217 ? 2.045 2.710 -6.787 1.00 96.25 217 GLY A CA 1
ATOM 1783 C C . GLY A 1 217 ? 1.266 2.910 -8.087 1.00 96.25 217 GLY A C 1
ATOM 1784 O O . GLY A 1 217 ? 1.513 2.208 -9.073 1.00 96.25 217 GLY A O 1
ATOM 1785 N N . LYS A 1 218 ? 0.364 3.897 -8.142 1.00 94.69 218 LYS A N 1
ATOM 1786 C CA . LYS A 1 218 ? -0.384 4.244 -9.366 1.00 94.69 218 LYS A CA 1
ATOM 1787 C C . LYS A 1 218 ? 0.550 4.769 -10.452 1.00 94.69 218 LYS A C 1
ATOM 1789 O O . LYS A 1 218 ? 0.423 4.345 -11.604 1.00 94.69 218 LYS A O 1
ATOM 1794 N N . ASP A 1 219 ? 1.516 5.604 -10.087 1.00 97.50 219 ASP A N 1
ATOM 1795 C CA . ASP A 1 219 ? 2.499 6.138 -11.031 1.00 97.50 219 ASP A CA 1
ATOM 1796 C C . ASP A 1 219 ? 3.451 5.057 -11.536 1.00 97.50 219 ASP A C 1
ATOM 1798 O O . ASP A 1 219 ? 3.701 4.982 -12.741 1.00 97.50 219 ASP A O 1
ATOM 1802 N N . ILE A 1 220 ? 3.881 4.132 -10.670 1.00 97.88 220 ILE A N 1
ATOM 1803 C CA . ILE A 1 220 ? 4.648 2.963 -11.117 1.00 97.88 220 ILE A CA 1
ATOM 1804 C C . ILE A 1 220 ? 3.828 2.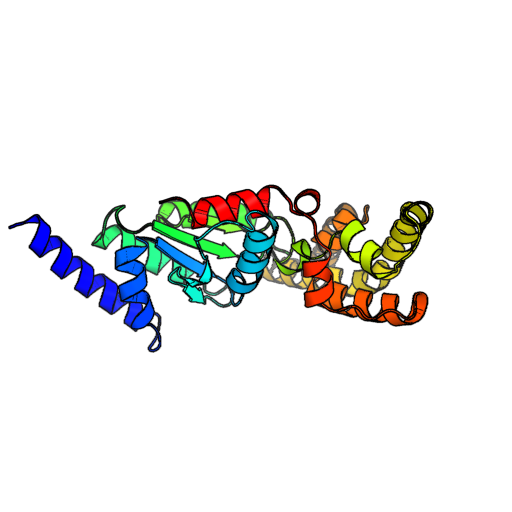127 -12.101 1.00 97.88 220 ILE A C 1
ATOM 1806 O O . ILE A 1 220 ? 4.340 1.740 -13.149 1.00 97.88 220 ILE A O 1
ATOM 1810 N N . ILE A 1 221 ? 2.553 1.848 -11.809 1.00 97.12 221 ILE A N 1
ATOM 1811 C CA . ILE A 1 221 ? 1.693 1.081 -12.722 1.00 97.12 221 ILE A CA 1
ATOM 1812 C C . ILE A 1 221 ? 1.590 1.791 -14.079 1.00 97.12 221 ILE A C 1
ATOM 1814 O O . ILE A 1 221 ? 1.670 1.131 -15.118 1.00 97.12 221 ILE A O 1
ATOM 1818 N N . LEU A 1 222 ? 1.423 3.116 -14.103 1.00 97.06 222 LEU A N 1
ATOM 1819 C CA . LEU A 1 222 ? 1.386 3.900 -15.341 1.00 97.06 222 LEU A CA 1
ATOM 1820 C C . LEU A 1 222 ? 2.712 3.821 -16.109 1.00 97.06 222 LEU A C 1
ATOM 1822 O O . LEU A 1 222 ? 2.698 3.527 -17.311 1.00 97.06 222 LEU A O 1
ATOM 1826 N N . LEU A 1 223 ? 3.838 4.008 -15.416 1.00 97.62 223 LEU A N 1
ATOM 1827 C CA . LEU A 1 223 ? 5.182 3.909 -15.978 1.00 97.62 223 LEU A CA 1
ATOM 1828 C C . LEU A 1 223 ? 5.421 2.519 -16.570 1.00 97.62 223 LEU A C 1
ATOM 1830 O O . LEU A 1 223 ? 5.677 2.401 -17.767 1.00 97.62 223 LEU A O 1
ATOM 1834 N N . VAL A 1 224 ? 5.236 1.464 -15.777 1.00 97.44 224 VAL A N 1
ATOM 1835 C CA . VAL A 1 224 ? 5.391 0.061 -16.184 1.00 97.44 224 VAL A CA 1
ATOM 1836 C C . VAL A 1 224 ? 4.506 -0.266 -17.383 1.00 97.44 224 VAL A C 1
ATOM 1838 O O . VAL A 1 224 ? 4.966 -0.890 -18.340 1.00 97.44 224 VAL A O 1
ATOM 1841 N N . ASN A 1 225 ? 3.249 0.188 -17.393 1.00 96.69 225 ASN A N 1
ATOM 1842 C CA . ASN A 1 225 ? 2.361 -0.030 -18.535 1.00 96.69 225 ASN A CA 1
ATOM 1843 C C . ASN A 1 225 ? 2.903 0.618 -19.813 1.00 96.69 225 ASN A C 1
ATOM 1845 O O . ASN A 1 225 ? 2.818 0.028 -20.896 1.00 96.69 225 ASN A O 1
ATOM 1849 N N . SER A 1 226 ? 3.449 1.829 -19.700 1.00 96.81 226 SER A N 1
ATOM 1850 C CA . SER A 1 226 ? 4.031 2.546 -20.830 1.00 96.81 226 SER A CA 1
ATOM 1851 C C . SER A 1 226 ? 5.322 1.885 -21.324 1.00 96.81 226 SER A C 1
ATOM 1853 O O . SER A 1 226 ? 5.446 1.635 -22.527 1.00 96.81 226 SER A O 1
ATOM 1855 N N . TRP A 1 227 ? 6.206 1.505 -20.401 1.00 97.25 227 TRP A N 1
ATOM 1856 C CA . TRP A 1 227 ? 7.492 0.876 -20.662 1.00 97.25 227 TRP A CA 1
ATOM 1857 C C . TRP A 1 227 ? 7.326 -0.503 -21.305 1.00 97.25 227 TRP A C 1
ATOM 1859 O O . TRP A 1 227 ? 7.866 -0.748 -22.385 1.00 97.25 227 TRP A O 1
ATOM 1869 N N . ILE A 1 228 ? 6.468 -1.368 -20.744 1.00 96.62 228 ILE A N 1
ATOM 1870 C CA . ILE A 1 228 ? 6.189 -2.700 -21.305 1.00 96.62 228 ILE A CA 1
ATOM 1871 C C . ILE A 1 228 ? 5.683 -2.601 -22.747 1.00 96.62 228 ILE A C 1
ATOM 1873 O O . ILE A 1 228 ? 6.125 -3.334 -23.640 1.00 96.62 228 ILE A O 1
ATOM 1877 N N . ARG A 1 229 ? 4.770 -1.660 -22.999 1.00 96.44 229 ARG A N 1
ATOM 1878 C CA . ARG A 1 229 ? 4.213 -1.428 -24.333 1.00 96.44 229 ARG A CA 1
ATOM 1879 C C . ARG A 1 229 ? 5.269 -0.939 -25.317 1.00 96.44 229 ARG A C 1
ATOM 1881 O O . ARG A 1 229 ? 5.267 -1.371 -26.468 1.00 96.44 229 ARG A O 1
ATOM 1888 N N . GLN A 1 230 ? 6.158 -0.043 -24.903 1.00 96.38 230 GLN A N 1
ATOM 1889 C CA . GLN A 1 230 ? 7.189 0.507 -25.781 1.00 96.38 230 GLN A CA 1
ATOM 1890 C C . GLN A 1 230 ? 8.294 -0.514 -26.077 1.00 96.38 230 GLN A C 1
ATOM 1892 O O . GLN A 1 230 ? 8.609 -0.727 -27.253 1.00 96.38 230 GLN A O 1
ATOM 1897 N N . ARG A 1 231 ? 8.822 -1.166 -25.035 1.00 95.69 231 ARG A N 1
ATOM 1898 C CA . ARG A 1 231 ? 9.994 -2.052 -25.076 1.00 95.69 231 ARG A CA 1
ATOM 1899 C C . ARG A 1 231 ? 9.683 -3.465 -25.565 1.00 95.69 231 ARG A C 1
ATOM 1901 O O . ARG A 1 231 ? 10.444 -3.998 -26.368 1.00 95.69 231 ARG A O 1
ATOM 1908 N N . TYR A 1 232 ? 8.571 -4.051 -25.116 1.00 95.50 232 TYR A N 1
ATOM 1909 C CA . TYR A 1 232 ? 8.214 -5.453 -25.392 1.00 95.50 232 TYR A CA 1
ATOM 1910 C C . TYR A 1 232 ? 7.028 -5.598 -26.354 1.00 95.50 232 TYR A C 1
ATOM 1912 O O . TYR A 1 232 ? 6.698 -6.709 -26.762 1.00 95.50 232 TYR A O 1
ATOM 1920 N N . LYS A 1 233 ? 6.374 -4.488 -26.733 1.00 95.94 233 LYS A N 1
ATOM 1921 C CA . LYS A 1 233 ? 5.156 -4.478 -27.570 1.00 95.94 233 LYS A CA 1
ATOM 1922 C C . LYS A 1 233 ? 4.013 -5.317 -26.978 1.00 95.94 233 LYS A C 1
ATOM 1924 O O . LYS A 1 233 ? 3.176 -5.844 -27.707 1.00 95.94 233 LYS A O 1
ATOM 1929 N N . LYS A 1 234 ? 3.963 -5.422 -25.646 1.00 95.44 234 LYS A N 1
ATOM 1930 C CA . LYS A 1 234 ? 2.923 -6.139 -24.896 1.00 95.44 234 LYS A CA 1
ATOM 1931 C C . LYS A 1 234 ? 1.968 -5.163 -24.217 1.00 95.44 234 LYS A C 1
ATOM 1933 O O . LYS A 1 234 ? 2.308 -4.016 -23.941 1.00 95.44 234 LYS A O 1
ATOM 1938 N N . SER A 1 235 ? 0.752 -5.620 -23.937 1.00 90.94 235 SER A N 1
ATOM 1939 C CA . SER A 1 235 ? -0.202 -4.866 -23.122 1.00 90.94 235 SER A CA 1
ATOM 1940 C C . SER A 1 235 ? 0.005 -5.181 -21.644 1.00 90.94 235 SER A C 1
ATOM 1942 O O . SER A 1 235 ? 0.010 -6.356 -21.269 1.00 90.94 235 SER A O 1
ATOM 1944 N N . SER A 1 236 ? 0.051 -4.154 -20.806 1.00 91.75 236 SER A N 1
ATOM 1945 C CA . SER A 1 236 ? -0.024 -4.287 -19.354 1.00 91.75 236 SER A CA 1
ATOM 1946 C C . SER A 1 236 ? -1.178 -3.443 -18.814 1.00 91.75 236 SER A C 1
ATOM 1948 O O . SER A 1 236 ? -1.602 -2.465 -19.432 1.00 91.75 236 SER A O 1
ATOM 1950 N N . SER A 1 237 ? -1.740 -3.881 -17.694 1.00 93.56 237 SER A N 1
ATOM 1951 C CA . SER A 1 237 ? -2.758 -3.160 -16.938 1.00 93.56 237 SER A CA 1
ATOM 1952 C C . SER A 1 237 ? -2.725 -3.631 -15.490 1.00 93.56 237 SER A C 1
ATOM 1954 O O . SER A 1 237 ? -2.245 -4.730 -15.209 1.00 93.56 237 SER A O 1
ATOM 1956 N N . ARG A 1 238 ? -3.316 -2.856 -14.575 1.00 93.12 238 ARG A N 1
ATOM 1957 C CA . ARG A 1 238 ? -3.460 -3.252 -13.165 1.00 93.12 238 ARG A CA 1
ATOM 1958 C C . ARG A 1 238 ? -4.064 -4.653 -13.011 1.00 93.12 238 ARG A C 1
ATOM 1960 O O . ARG A 1 238 ? -3.552 -5.467 -12.258 1.00 93.12 238 ARG A O 1
ATOM 1967 N N . ALA A 1 239 ? -5.108 -4.965 -13.780 1.00 92.75 239 ALA A N 1
ATOM 1968 C CA . ALA A 1 239 ? -5.743 -6.281 -13.750 1.00 92.75 239 ALA A CA 1
ATOM 1969 C C . ALA A 1 239 ? -4.828 -7.404 -14.271 1.00 92.75 239 ALA A C 1
ATOM 1971 O O . ALA A 1 239 ? -4.901 -8.523 -13.773 1.00 92.75 239 ALA A O 1
ATOM 1972 N N . ARG A 1 240 ? -3.974 -7.129 -15.268 1.00 95.12 240 ARG A N 1
ATOM 1973 C CA . ARG A 1 240 ? -2.997 -8.111 -15.766 1.00 95.12 240 ARG A CA 1
ATOM 1974 C C . ARG A 1 240 ? -1.862 -8.335 -14.772 1.00 95.12 240 ARG A C 1
ATOM 1976 O O . ARG A 1 240 ? -1.477 -9.481 -14.595 1.00 95.12 240 ARG A O 1
ATOM 1983 N N . LEU A 1 241 ? -1.387 -7.276 -14.115 1.00 95.88 241 LEU A N 1
ATOM 1984 C CA . LEU A 1 241 ? -0.378 -7.361 -13.055 1.00 95.88 241 LEU A CA 1
ATOM 1985 C C . LEU A 1 241 ? -0.884 -8.226 -11.896 1.00 95.88 241 LEU A C 1
ATOM 1987 O O . LEU A 1 241 ? -0.242 -9.210 -11.555 1.00 95.88 241 LEU A O 1
ATOM 1991 N N . ILE A 1 242 ? -2.097 -7.951 -11.397 1.00 95.00 242 ILE A N 1
ATOM 1992 C CA . ILE A 1 242 ? -2.734 -8.772 -10.354 1.00 95.00 242 ILE A CA 1
ATOM 1993 C C . ILE A 1 242 ? -2.834 -10.241 -10.789 1.00 95.00 242 ILE A C 1
ATOM 1995 O O . ILE A 1 242 ? -2.481 -11.132 -10.030 1.00 95.00 242 ILE A O 1
ATOM 1999 N N . LYS A 1 243 ? -3.279 -10.512 -12.023 1.00 93.81 243 LYS A N 1
ATOM 2000 C CA . LYS A 1 243 ? -3.392 -11.887 -12.544 1.00 93.81 243 LYS A CA 1
ATOM 2001 C C . LYS A 1 243 ? -2.048 -12.595 -12.740 1.00 93.81 243 LYS A C 1
ATOM 2003 O O . LYS A 1 243 ? -2.040 -13.815 -12.865 1.00 93.81 243 LYS A O 1
ATOM 2008 N N . ALA A 1 244 ? -0.948 -11.854 -12.842 1.00 95.50 244 ALA A N 1
ATOM 2009 C CA . ALA A 1 244 ? 0.389 -12.413 -13.005 1.00 95.50 244 ALA A CA 1
ATOM 2010 C C . ALA A 1 244 ? 1.049 -12.778 -11.663 1.00 95.50 244 ALA A C 1
ATOM 2012 O O . ALA A 1 244 ? 2.040 -13.516 -11.661 1.00 95.50 244 ALA A O 1
ATOM 2013 N N . LEU A 1 245 ? 0.511 -12.286 -10.543 1.00 96.06 245 LEU A N 1
ATOM 2014 C CA . LEU A 1 245 ? 0.964 -12.654 -9.206 1.00 96.06 245 LEU A CA 1
ATOM 2015 C C . LEU A 1 245 ? 0.716 -14.140 -8.933 1.00 96.06 245 LEU A C 1
ATOM 2017 O O . LEU A 1 245 ? -0.311 -14.701 -9.316 1.00 96.06 245 LEU A O 1
ATOM 2021 N N . VAL A 1 246 ? 1.660 -14.760 -8.236 1.00 93.75 246 VAL A N 1
ATOM 2022 C CA . VAL A 1 246 ? 1.505 -16.081 -7.613 1.00 93.75 246 VAL A CA 1
ATOM 2023 C C . VAL A 1 246 ? 1.544 -15.953 -6.083 1.00 93.75 246 VAL A C 1
ATOM 2025 O O . VAL A 1 246 ? 1.971 -14.914 -5.578 1.00 93.75 246 VAL A O 1
ATOM 2028 N N . PRO A 1 247 ? 1.105 -16.962 -5.310 1.00 94.12 247 PRO A N 1
ATOM 2029 C CA . PRO A 1 247 ? 1.109 -16.899 -3.842 1.00 94.12 247 PRO A CA 1
ATOM 2030 C C . PRO A 1 247 ? 2.472 -16.572 -3.206 1.00 94.12 247 PRO A C 1
ATOM 2032 O O . PRO A 1 247 ? 2.524 -16.033 -2.095 1.00 94.12 247 PRO A O 1
ATOM 2035 N N . GLU A 1 248 ? 3.568 -16.885 -3.900 1.00 94.00 248 GLU A N 1
ATOM 2036 C CA . GLU A 1 248 ? 4.944 -16.569 -3.506 1.00 94.00 248 GLU A CA 1
ATOM 2037 C C . GLU A 1 248 ? 5.298 -15.087 -3.703 1.00 94.00 248 GLU A C 1
ATOM 2039 O O . GLU A 1 248 ? 6.159 -14.575 -2.994 1.00 94.00 248 GLU A O 1
ATOM 2044 N N . ASP A 1 249 ? 4.622 -14.385 -4.622 1.00 93.12 249 ASP A N 1
ATOM 2045 C CA . ASP A 1 249 ? 4.792 -12.940 -4.830 1.00 93.12 249 ASP A CA 1
ATOM 2046 C C . ASP A 1 249 ? 4.154 -12.114 -3.699 1.00 93.12 249 ASP A C 1
ATOM 2048 O O . ASP A 1 249 ? 4.484 -10.940 -3.530 1.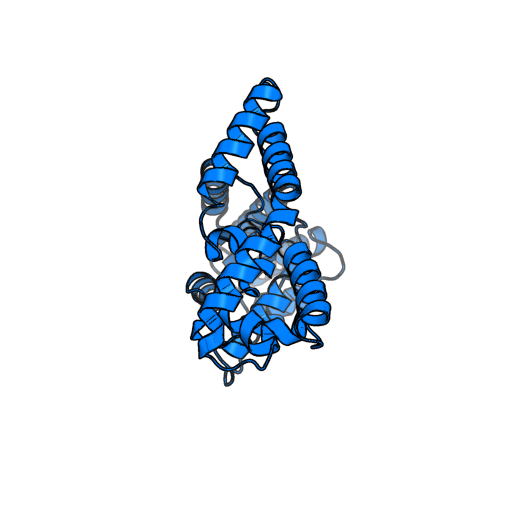00 93.12 249 ASP A O 1
ATOM 2052 N N . ILE A 1 250 ? 3.212 -12.697 -2.946 1.00 94.88 250 ILE A N 1
ATOM 2053 C CA . ILE A 1 250 ? 2.396 -11.983 -1.960 1.00 94.88 250 ILE A CA 1
ATOM 2054 C C . ILE A 1 250 ? 3.105 -11.965 -0.593 1.00 94.88 250 ILE A C 1
ATOM 2056 O O . ILE A 1 250 ? 3.279 -13.033 0.013 1.00 94.88 250 ILE A O 1
ATOM 2060 N N . PRO A 1 251 ? 3.465 -10.778 -0.057 1.00 95.19 251 PRO A N 1
ATOM 2061 C CA . PRO A 1 251 ? 4.135 -10.657 1.237 1.00 95.19 251 PRO A CA 1
ATOM 2062 C C . PRO A 1 251 ? 3.307 -11.199 2.408 1.00 95.19 251 PRO A C 1
ATOM 2064 O O . PRO A 1 251 ? 2.074 -11.205 2.374 1.00 95.19 251 PRO A O 1
ATOM 2067 N N . CYS A 1 252 ? 3.988 -11.612 3.482 1.00 95.50 252 CYS A N 1
ATOM 2068 C CA . CYS A 1 252 ? 3.343 -12.118 4.700 1.00 95.50 252 CYS A CA 1
ATOM 2069 C C . CYS A 1 252 ? 2.383 -11.105 5.332 1.00 95.50 252 CYS A C 1
ATOM 2071 O O . CYS A 1 252 ? 1.355 -11.501 5.863 1.00 95.50 252 CYS A O 1
ATOM 2073 N N . GLU A 1 253 ? 2.679 -9.813 5.232 1.00 96.94 253 GLU A N 1
ATOM 2074 C CA . GLU A 1 253 ? 1.819 -8.742 5.733 1.00 96.94 253 GLU A CA 1
ATOM 2075 C C . GLU A 1 253 ? 0.396 -8.809 5.156 1.00 96.94 253 GLU A C 1
ATOM 2077 O O . GLU A 1 253 ? -0.571 -8.864 5.912 1.00 96.94 253 GLU A O 1
ATOM 2082 N N . ILE A 1 254 ? 0.258 -8.945 3.831 1.00 96.69 254 ILE A N 1
ATOM 2083 C CA . ILE A 1 254 ? -1.043 -9.116 3.164 1.00 96.69 254 ILE A CA 1
ATOM 2084 C C . ILE A 1 254 ? -1.757 -10.368 3.691 1.00 96.69 254 ILE A C 1
ATOM 2086 O O . ILE A 1 254 ? -2.956 -10.332 3.969 1.00 96.69 254 ILE A O 1
ATOM 2090 N N . LYS A 1 255 ? -1.022 -11.475 3.874 1.00 94.75 255 LYS A N 1
ATOM 2091 C CA . LYS A 1 255 ? -1.573 -12.729 4.420 1.00 94.75 255 LYS A CA 1
ATOM 2092 C C . LYS A 1 255 ? -2.095 -12.528 5.845 1.00 94.75 255 LYS A C 1
ATOM 2094 O O . LYS A 1 255 ? -3.181 -13.014 6.161 1.00 94.75 255 LYS A O 1
ATOM 2099 N N . ASN A 1 256 ? -1.361 -11.790 6.675 1.00 94.81 256 ASN A N 1
ATOM 2100 C CA . ASN A 1 256 ? -1.725 -11.497 8.059 1.00 94.81 256 ASN A CA 1
ATOM 2101 C C . ASN A 1 256 ? -2.979 -10.621 8.128 1.00 94.81 256 ASN A C 1
ATOM 2103 O O . ASN A 1 256 ? -3.915 -10.968 8.845 1.00 94.81 256 ASN A O 1
ATOM 2107 N N . VAL A 1 257 ? -3.042 -9.546 7.335 1.00 95.00 257 VAL A N 1
ATOM 2108 C CA . VAL A 1 257 ? -4.211 -8.652 7.284 1.00 95.00 257 VAL A CA 1
ATOM 2109 C C . VAL A 1 257 ? -5.452 -9.402 6.815 1.00 95.00 257 VAL A C 1
ATOM 2111 O O . VAL A 1 257 ? -6.497 -9.325 7.454 1.00 95.00 257 VAL A O 1
ATOM 2114 N N . ILE A 1 258 ? -5.347 -10.190 5.744 1.00 93.69 258 ILE A N 1
ATOM 2115 C CA . ILE A 1 258 ? -6.471 -11.002 5.258 1.00 93.69 258 ILE A CA 1
ATOM 2116 C C . ILE A 1 258 ? -6.931 -11.992 6.335 1.00 93.69 258 ILE A C 1
ATOM 2118 O O . ILE A 1 258 ? -8.129 -12.111 6.580 1.00 93.69 258 ILE A O 1
ATOM 2122 N N . SER A 1 259 ? -5.998 -12.664 7.012 1.00 91.19 259 SER A N 1
ATOM 2123 C CA . SER A 1 259 ? -6.329 -13.620 8.078 1.00 91.19 259 SER A CA 1
ATOM 2124 C C . SER A 1 259 ? -7.046 -12.935 9.244 1.00 91.19 259 SER A C 1
ATOM 2126 O O . SER A 1 259 ? -8.083 -13.416 9.690 1.00 91.19 259 SER A O 1
ATOM 2128 N N . MET A 1 260 ? -6.561 -11.766 9.672 1.00 90.25 260 MET A N 1
ATOM 2129 C CA . MET A 1 260 ? -7.173 -10.945 10.721 1.00 90.25 260 MET A CA 1
ATOM 2130 C C . MET A 1 260 ? -8.624 -10.553 10.383 1.00 90.25 260 MET A C 1
ATOM 2132 O O . MET A 1 260 ? -9.512 -10.574 11.245 1.00 90.25 260 MET A O 1
ATOM 2136 N N . LEU A 1 261 ? -8.882 -10.213 9.119 1.00 89.31 261 LEU A N 1
ATOM 2137 C CA . LEU A 1 261 ? -10.212 -9.828 8.653 1.00 89.31 261 LEU A CA 1
ATOM 2138 C C . LEU A 1 261 ? -11.185 -11.012 8.588 1.00 89.31 261 LEU A C 1
ATOM 2140 O O . LEU A 1 261 ? -12.369 -10.839 8.877 1.00 89.31 261 LEU A O 1
ATOM 2144 N N . ILE A 1 262 ? -10.695 -12.203 8.245 1.00 85.62 262 ILE A N 1
ATOM 2145 C CA . ILE A 1 262 ? -11.522 -13.391 7.989 1.00 85.62 262 ILE A CA 1
ATOM 2146 C C . ILE A 1 262 ? -11.766 -14.240 9.242 1.00 85.62 262 ILE A C 1
ATOM 2148 O O . ILE A 1 262 ? -12.814 -14.876 9.348 1.00 85.62 262 ILE A O 1
ATOM 2152 N N . GLU A 1 263 ? -10.838 -14.242 10.202 1.00 79.00 263 GLU A N 1
ATOM 2153 C CA . GLU A 1 263 ? -10.971 -15.012 11.446 1.00 79.00 263 GLU A CA 1
ATOM 2154 C C . GLU A 1 263 ? -12.326 -14.731 12.127 1.00 79.00 263 GLU A C 1
ATOM 2156 O O . GLU A 1 263 ? -12.801 -13.601 12.102 1.00 79.00 263 GLU A O 1
ATOM 2161 N N . LYS A 1 264 ? -13.001 -15.724 12.705 1.00 62.50 264 LYS A N 1
ATOM 2162 C CA . LYS A 1 264 ? -14.324 -15.513 13.325 1.00 62.50 264 LYS A CA 1
ATOM 2163 C C . LYS A 1 264 ? -14.211 -15.094 14.784 1.00 62.50 264 LYS A C 1
ATOM 2165 O O . LYS A 1 264 ? -13.391 -15.692 15.509 1.00 62.50 264 LYS A O 1
#

Radius of gyration: 21.14 Å; Cα contacts (8 Å, |Δi|>4): 317; chains: 1; bounding box: 54×48×58 Å